Protein AF-R8BLK0-F1 (afdb_monomer)

Sequence (190 aa):
MLTKSFLLLTFLAAAVRAVIVPKDLSDGVWDLWEDEDGSTVAQRDTSFSAKFAFEKARNAAAARRATAASPTGSEADLFKRQYPNCETGCTGGDTYDHDDYITAVTLMQGYCDGGAKVGTRNSKVFSAGSAMVYICNSSGIGGQGCSRTEWDHFNELMDINCGLWKGSYTWINDWAKTYGRDVAGARICN

Solvent-accessible surface area (backbone atoms only — not comparable to full-atom values): 10546 Å² total; per-residue (Å²): 138,85,84,80,82,80,81,80,80,79,78,78,76,79,77,73,66,58,45,59,44,57,68,82,65,69,66,45,44,30,43,35,35,64,50,96,87,65,47,64,45,78,44,74,44,76,85,64,46,62,68,58,26,52,52,50,45,52,51,51,53,51,50,48,63,77,64,63,68,77,84,60,78,62,60,71,62,50,55,82,74,69,71,66,68,64,46,76,50,60,68,82,52,65,72,42,50,66,68,27,35,54,50,9,49,49,51,46,36,18,44,18,74,65,71,41,56,35,46,50,52,20,27,40,37,17,32,20,86,50,11,28,30,36,39,27,24,65,28,91,66,61,60,47,70,54,44,50,69,59,49,55,53,45,50,50,54,32,33,74,76,54,37,78,66,41,17,25,30,34,37,27,62,86,65,34,33,31,42,36,33,36,39,65,48,42,76,39,67,108

Nearest PDB structures (foldseek):
  8acx-assembly1_D  TM=4.814E-01  e=1.512E-01  Zymoseptoria tritici
  4ovf-assembly1_A  TM=2.588E-01  e=1.237E+00  Escherichia coli str. K-12 substr. MC4100
  4n96-assembly1_B  TM=2.285E-01  e=1.400E+00  Escherichia coli K-12
  4n97-assembly1_A  TM=2.115E-01  e=1.489E+00  Escherichia coli K-12

Organism: Phaeoacremonium minimum (strain UCR-PA7) (NCBI:txid1286976)

Foldseek 3Di:
DDDDDDDDPDPPPPPQQWAWFAQPDDAAKWKWAADPVRHIDIDGDPVQDLVVLLVLVVVVVVVCVVVDDDPDCVVVVVVVVPQPDKDKDFQQADFDDPVFAVSQLSSVQSCLSVQHFAAERMKMWGGGDFKIKIKGQPHNDGTHGDHNVNQVVQVVVNCVPHNPRGWMKMARPVRLMMITMHTGRDTDSD

pLDDT: mean 83.15, std 15.31, range [45.12, 97.81]

Radius of gyration: 19.17 Å; Cα contacts (8 Å, |Δi|>4): 345; chains: 1; bounding box: 46×31×80 Å

Structure (mmCIF, N/CA/C/O backbone):
data_AF-R8BLK0-F1
#
_entry.id   AF-R8BLK0-F1
#
loop_
_atom_site.group_PDB
_atom_site.id
_atom_site.type_symbol
_atom_site.label_atom_id
_atom_site.label_alt_id
_atom_site.label_comp_id
_atom_site.label_asym_id
_atom_site.label_entity_id
_atom_site.label_seq_id
_atom_site.pdbx_PDB_ins_code
_atom_site.Cartn_x
_atom_site.Cartn_y
_atom_site.Cartn_z
_atom_site.occupancy
_atom_site.B_iso_or_equiv
_atom_site.auth_seq_id
_atom_site.auth_comp_id
_atom_site.auth_asym_id
_atom_site.auth_atom_id
_atom_site.pdbx_PDB_model_num
ATOM 1 N N . MET A 1 1 ? 31.226 -2.424 54.658 1.00 48.44 1 MET A N 1
ATOM 2 C CA . MET A 1 1 ? 29.863 -2.699 54.155 1.00 48.44 1 MET A CA 1
ATOM 3 C C . MET A 1 1 ? 29.767 -2.120 52.750 1.00 48.44 1 MET A C 1
ATOM 5 O O . MET A 1 1 ? 29.734 -0.907 52.622 1.00 48.44 1 MET A O 1
ATOM 9 N N . LEU A 1 2 ? 29.856 -2.959 51.711 1.00 49.66 2 LEU A N 1
ATOM 10 C CA . LEU A 1 2 ? 29.735 -2.537 50.309 1.00 49.66 2 LEU A CA 1
ATOM 11 C C . LEU A 1 2 ? 28.280 -2.723 49.863 1.00 49.66 2 LEU A C 1
ATOM 13 O O . LEU A 1 2 ? 27.814 -3.854 49.726 1.00 49.66 2 LEU A O 1
ATOM 17 N N . THR A 1 3 ? 27.570 -1.625 49.640 1.00 54.53 3 THR A N 1
ATOM 18 C CA . THR A 1 3 ? 26.243 -1.610 49.021 1.00 54.53 3 THR A CA 1
ATOM 19 C C . THR A 1 3 ? 26.389 -1.844 47.517 1.00 54.53 3 THR A C 1
ATOM 21 O O . THR A 1 3 ? 26.871 -0.991 46.777 1.00 54.53 3 THR A O 1
ATOM 24 N N . LYS A 1 4 ? 26.005 -3.038 47.055 1.00 59.03 4 LYS A N 1
ATOM 25 C CA . LYS A 1 4 ? 25.884 -3.359 45.628 1.00 59.03 4 LYS A CA 1
ATOM 26 C C . LYS A 1 4 ? 24.606 -2.714 45.084 1.00 59.03 4 LYS A C 1
ATOM 28 O O . LYS A 1 4 ? 23.519 -3.238 45.306 1.00 59.03 4 LYS A O 1
ATOM 33 N N . SER A 1 5 ? 24.738 -1.594 44.379 1.00 65.69 5 SER A N 1
ATOM 34 C CA . SER A 1 5 ? 23.647 -1.022 43.583 1.00 65.69 5 SER A CA 1
ATOM 35 C C . SER A 1 5 ? 23.385 -1.904 42.362 1.00 65.69 5 SER A C 1
ATOM 37 O O . SER A 1 5 ? 24.199 -1.962 41.442 1.00 65.69 5 SER A O 1
ATOM 39 N N . PHE A 1 6 ? 22.253 -2.606 42.366 1.00 62.03 6 PHE A N 1
ATOM 40 C CA . PHE A 1 6 ? 21.706 -3.289 41.196 1.00 62.03 6 PHE A CA 1
ATOM 41 C C . PHE A 1 6 ? 21.001 -2.250 40.317 1.00 62.03 6 PHE A C 1
ATOM 43 O O . PHE A 1 6 ? 19.941 -1.741 40.672 1.00 62.03 6 PHE A O 1
ATOM 50 N N . LEU A 1 7 ? 21.610 -1.910 39.183 1.00 69.88 7 LEU A N 1
ATOM 51 C CA . LEU A 1 7 ? 20.995 -1.081 38.150 1.00 69.88 7 LEU A CA 1
ATOM 52 C C . LEU A 1 7 ? 20.054 -1.985 37.337 1.00 69.88 7 LEU A C 1
ATOM 54 O O . LEU A 1 7 ? 20.506 -2.775 36.510 1.00 69.88 7 LEU A O 1
ATOM 58 N N . LEU A 1 8 ? 18.752 -1.930 37.628 1.00 61.94 8 LEU A N 1
ATOM 59 C CA . LEU A 1 8 ? 17.725 -2.598 36.828 1.00 61.94 8 LEU A CA 1
ATOM 60 C C . LEU A 1 8 ? 17.559 -1.814 35.515 1.00 61.94 8 LEU A C 1
ATOM 62 O O . LEU A 1 8 ? 16.971 -0.735 35.508 1.00 61.94 8 LEU A O 1
ATOM 66 N N . LEU A 1 9 ? 18.083 -2.342 34.407 1.00 66.00 9 LEU A N 1
ATOM 67 C CA . LEU A 1 9 ? 17.713 -1.880 33.069 1.00 66.00 9 LEU A CA 1
ATOM 68 C C . LEU A 1 9 ? 16.332 -2.461 32.732 1.00 66.00 9 LEU A C 1
ATOM 70 O O . LEU A 1 9 ? 16.211 -3.621 32.342 1.00 66.00 9 LEU A O 1
ATOM 74 N N . THR A 1 10 ? 15.278 -1.668 32.893 1.00 67.81 10 THR A N 1
ATOM 75 C CA . THR A 1 10 ? 13.970 -1.961 32.303 1.00 67.81 10 THR A CA 1
ATOM 76 C C . THR A 1 10 ? 14.041 -1.689 30.803 1.00 67.81 10 THR A C 1
ATOM 78 O O . THR A 1 10 ? 13.945 -0.550 30.355 1.00 67.81 10 THR A O 1
ATOM 81 N N . PHE A 1 11 ? 14.220 -2.744 30.009 1.00 57.53 11 PHE A N 1
ATOM 82 C CA . PHE A 1 11 ? 13.973 -2.682 28.571 1.00 57.53 11 PHE A CA 1
ATOM 83 C C . PHE A 1 11 ? 12.472 -2.456 28.354 1.00 57.53 11 PHE A C 1
ATOM 85 O O . PHE A 1 11 ? 11.675 -3.386 28.480 1.00 57.53 11 PHE A O 1
ATOM 92 N N . LEU A 1 12 ? 12.071 -1.218 28.047 1.00 57.19 12 LEU A N 1
ATOM 93 C CA . LEU A 1 12 ? 10.766 -0.972 27.442 1.00 57.19 12 LEU A CA 1
ATOM 94 C C . LEU A 1 12 ? 10.804 -1.570 26.034 1.00 57.19 12 LEU A C 1
ATOM 96 O O . LEU A 1 12 ? 11.329 -0.960 25.106 1.00 57.19 12 LEU A O 1
ATOM 100 N N . ALA A 1 13 ? 10.261 -2.776 25.881 1.00 57.16 13 ALA A N 1
ATOM 101 C CA . ALA A 1 13 ? 9.873 -3.265 24.570 1.00 57.16 13 ALA A CA 1
ATOM 102 C C . ALA A 1 13 ? 8.785 -2.318 24.052 1.00 57.16 13 ALA A C 1
ATOM 104 O O . ALA A 1 13 ? 7.667 -2.304 24.571 1.00 57.16 13 ALA A O 1
ATOM 105 N N . ALA A 1 14 ? 9.128 -1.472 23.081 1.00 59.09 14 ALA A N 1
ATOM 106 C CA . ALA A 1 14 ? 8.132 -0.720 22.340 1.00 59.09 14 ALA A CA 1
ATOM 107 C C . ALA A 1 14 ? 7.268 -1.752 21.606 1.00 59.09 14 ALA A C 1
ATOM 109 O O . ALA A 1 14 ? 7.714 -2.363 20.639 1.00 59.09 14 ALA A O 1
ATOM 110 N N . ALA A 1 15 ? 6.071 -2.018 22.126 1.00 58.38 15 ALA A N 1
ATOM 111 C CA . ALA A 1 15 ? 5.114 -2.874 21.448 1.00 58.38 15 ALA A CA 1
ATOM 112 C C . ALA A 1 15 ? 4.709 -2.163 20.154 1.00 58.38 15 ALA A C 1
ATOM 114 O O . ALA A 1 15 ? 4.029 -1.137 20.206 1.00 58.38 15 ALA A O 1
ATOM 115 N N . VAL A 1 16 ? 5.166 -2.678 19.013 1.00 65.38 16 VAL A N 1
ATOM 116 C CA . VAL A 1 16 ? 4.640 -2.253 17.717 1.00 65.38 16 VAL A CA 1
ATOM 117 C C . VAL A 1 16 ? 3.192 -2.731 17.673 1.00 65.38 16 VAL A C 1
ATOM 119 O O . VAL A 1 16 ? 2.916 -3.916 17.878 1.00 65.38 16 VAL A O 1
ATOM 122 N N . ARG A 1 17 ? 2.256 -1.789 17.555 1.00 74.69 17 ARG A N 1
ATOM 123 C CA . ARG A 1 17 ? 0.826 -2.088 17.505 1.00 74.69 17 ARG A CA 1
ATOM 124 C C . ARG A 1 17 ? 0.381 -2.150 16.049 1.00 74.69 17 ARG A C 1
ATOM 126 O O . ARG A 1 17 ? 0.728 -1.286 15.252 1.00 74.69 17 ARG A O 1
ATOM 133 N N . ALA A 1 18 ? -0.356 -3.209 15.735 1.00 85.06 18 ALA A N 1
ATOM 134 C CA . ALA A 1 18 ? -0.921 -3.455 14.419 1.00 85.06 18 ALA A CA 1
ATOM 135 C C . ALA A 1 18 ? -2.144 -2.567 14.186 1.00 85.06 18 ALA A C 1
ATOM 137 O O . ALA A 1 18 ? -3.074 -2.595 14.995 1.00 85.06 18 ALA A O 1
ATOM 138 N N . VAL A 1 19 ? -2.224 -1.918 13.028 1.00 89.50 19 VAL A N 1
ATOM 139 C CA . VAL A 1 19 ? -3.458 -1.267 12.575 1.00 89.50 19 VAL A CA 1
ATOM 140 C C . VAL A 1 19 ? -4.387 -2.337 11.997 1.00 89.50 19 VAL A C 1
ATOM 142 O O . VAL A 1 19 ? -3.976 -3.142 11.158 1.00 89.50 19 VAL A O 1
ATOM 145 N N . ILE A 1 20 ? -5.645 -2.381 12.443 1.00 90.56 20 ILE A N 1
ATOM 146 C CA . ILE A 1 20 ? -6.634 -3.345 11.937 1.00 90.56 20 ILE A CA 1
ATOM 147 C C . ILE A 1 20 ? -7.496 -2.650 10.893 1.00 90.56 20 ILE A C 1
ATOM 149 O O . ILE A 1 20 ? -8.241 -1.728 11.219 1.00 90.56 20 ILE A O 1
ATOM 153 N N . VAL A 1 21 ? -7.438 -3.108 9.644 1.00 91.00 21 VAL A N 1
ATOM 154 C CA . VAL A 1 21 ? -8.298 -2.551 8.595 1.00 91.00 21 VAL A CA 1
ATOM 155 C C . VAL A 1 21 ? -9.739 -3.031 8.813 1.00 91.00 21 VAL A C 1
ATOM 157 O O . VAL A 1 21 ? -9.946 -4.239 8.925 1.00 91.00 21 VAL A O 1
ATOM 160 N N . PRO A 1 22 ? -10.752 -2.145 8.864 1.00 91.25 22 PRO A N 1
ATOM 161 C CA . PRO A 1 22 ? -12.153 -2.560 8.937 1.00 91.25 22 PRO A CA 1
ATOM 162 C C . PRO A 1 22 ? -12.536 -3.508 7.790 1.00 91.25 22 PRO A C 1
ATOM 164 O O . PRO A 1 22 ? -12.121 -3.316 6.648 1.00 91.25 22 PRO A O 1
ATOM 167 N N . LYS A 1 23 ? -13.335 -4.542 8.077 1.00 90.31 23 LYS A N 1
ATOM 168 C CA . LYS A 1 23 ? -13.768 -5.530 7.063 1.00 90.31 23 LYS A CA 1
ATOM 169 C C . LYS A 1 23 ? -14.763 -4.964 6.053 1.00 90.31 23 LYS A C 1
ATOM 171 O O . LYS A 1 23 ? -14.893 -5.490 4.958 1.00 90.31 23 LYS A O 1
ATOM 176 N N . ASP A 1 24 ? -15.483 -3.929 6.451 1.00 89.94 24 ASP A N 1
ATOM 177 C CA . ASP A 1 24 ? -16.515 -3.226 5.696 1.00 89.94 24 ASP A CA 1
ATOM 178 C C . ASP A 1 24 ? -15.990 -1.930 5.061 1.00 89.94 24 ASP A C 1
ATOM 180 O O . ASP A 1 24 ? -16.767 -1.053 4.671 1.00 89.94 24 ASP A O 1
ATOM 184 N N . LEU A 1 25 ? -14.663 -1.799 4.948 1.00 91.25 25 LEU A N 1
ATOM 185 C CA . LEU A 1 25 ? -14.045 -0.680 4.259 1.00 91.25 25 LEU A CA 1
ATOM 186 C C . LEU A 1 25 ? -14.505 -0.685 2.797 1.00 91.25 25 LEU A C 1
ATOM 188 O O . LEU A 1 25 ? -14.235 -1.613 2.044 1.00 91.25 25 LEU A O 1
ATOM 192 N N . SER A 1 26 ? -15.230 0.354 2.398 1.00 94.38 26 SER A N 1
ATOM 193 C CA . SER A 1 26 ? -15.674 0.503 1.011 1.00 94.38 26 SER A CA 1
ATOM 194 C C . SER A 1 26 ? -14.521 0.931 0.106 1.00 94.38 26 SER A C 1
ATOM 196 O O . SER A 1 26 ? -13.606 1.629 0.548 1.00 94.38 26 SER A O 1
ATOM 198 N N . ASP A 1 27 ? -14.619 0.611 -1.183 1.00 93.88 27 ASP A N 1
ATOM 199 C CA . ASP A 1 27 ? -13.616 0.950 -2.195 1.00 93.88 27 ASP A CA 1
ATOM 200 C C . ASP A 1 27 ? -13.169 2.411 -2.135 1.00 93.88 27 ASP A C 1
ATOM 202 O O . ASP A 1 27 ? -13.976 3.335 -1.960 1.00 93.88 27 ASP A O 1
ATOM 206 N N . GLY A 1 28 ? -11.873 2.635 -2.320 1.00 93.38 28 GLY A N 1
ATOM 207 C CA . GLY A 1 28 ? -11.270 3.957 -2.358 1.00 93.38 28 GLY A CA 1
ATOM 208 C C . GLY A 1 28 ? -9.971 4.045 -1.575 1.00 93.38 28 GLY A C 1
ATOM 209 O O . GLY A 1 28 ? -9.261 3.060 -1.387 1.00 93.38 28 GLY A O 1
ATOM 210 N N . VAL A 1 29 ? -9.651 5.266 -1.156 1.00 95.00 29 VAL A N 1
ATOM 211 C CA . VAL A 1 29 ? -8.394 5.597 -0.487 1.00 95.00 29 VAL A CA 1
ATOM 212 C C . VAL A 1 29 ? -8.682 6.071 0.925 1.00 95.00 29 VAL A C 1
ATOM 214 O O . VAL A 1 29 ? -9.578 6.890 1.139 1.00 95.00 29 VAL A O 1
ATOM 217 N N . TRP A 1 30 ? -7.928 5.544 1.879 1.00 96.31 30 TRP A N 1
ATOM 218 C CA . TRP A 1 30 ? -8.175 5.727 3.300 1.00 96.31 30 TRP A CA 1
ATOM 219 C C . TRP A 1 30 ? -6.879 6.019 4.046 1.00 96.31 30 TRP A C 1
ATOM 221 O O . TRP A 1 30 ? -5.863 5.367 3.814 1.00 96.31 30 TRP A O 1
ATOM 231 N N . ASP A 1 31 ? -6.928 6.994 4.943 1.00 95.88 31 ASP A N 1
ATOM 232 C CA . ASP A 1 31 ? -5.942 7.195 5.999 1.00 95.88 31 ASP A CA 1
ATOM 233 C C . ASP A 1 31 ? -6.366 6.383 7.218 1.00 95.88 31 ASP A C 1
ATOM 235 O O . ASP A 1 31 ? -7.509 6.487 7.671 1.00 95.88 31 ASP A O 1
ATOM 239 N N . LEU A 1 32 ? -5.452 5.572 7.739 1.00 95.50 32 LEU A N 1
ATOM 240 C CA . LEU A 1 32 ? -5.643 4.804 8.958 1.00 95.50 32 LEU A CA 1
ATOM 241 C C . LEU A 1 32 ? -4.545 5.155 9.958 1.00 95.50 32 LEU A C 1
ATOM 243 O O . LEU A 1 32 ? -3.357 5.164 9.626 1.00 95.50 32 LEU A O 1
ATOM 247 N N . TRP A 1 33 ? -4.940 5.419 11.196 1.00 93.62 33 TRP A N 1
ATOM 248 C CA . TRP A 1 33 ? -4.028 5.670 12.310 1.00 93.62 33 TRP A CA 1
ATOM 249 C C . TRP A 1 33 ? -4.634 5.162 13.614 1.00 93.62 33 TRP A C 1
ATOM 251 O O . TRP A 1 33 ? -5.816 4.831 13.673 1.00 93.62 33 TRP A O 1
ATOM 261 N N . GLU A 1 34 ? -3.819 5.091 14.659 1.00 90.75 34 GLU A N 1
ATOM 262 C CA . GLU A 1 34 ? -4.294 4.798 16.009 1.00 90.75 34 GLU A CA 1
ATOM 263 C C . GLU A 1 34 ? -4.601 6.100 16.753 1.00 90.75 34 GLU A C 1
ATOM 265 O O . GLU A 1 34 ? -3.809 7.046 16.708 1.00 90.75 34 GLU A O 1
ATOM 270 N N . ASP A 1 35 ? -5.745 6.156 17.432 1.00 90.50 35 ASP A N 1
ATOM 271 C CA . ASP A 1 35 ? -6.037 7.220 18.393 1.00 90.50 35 ASP A CA 1
ATOM 272 C C . ASP A 1 35 ? -5.313 7.004 19.737 1.00 90.50 35 ASP A C 1
ATOM 274 O O . ASP A 1 35 ? -4.526 6.071 19.914 1.00 90.50 35 ASP A O 1
ATOM 278 N N . GLU A 1 36 ? -5.556 7.899 20.697 1.00 89.38 36 GLU A N 1
ATOM 279 C CA . GLU A 1 36 ? -4.933 7.854 22.028 1.00 89.38 36 GLU A CA 1
ATOM 280 C C . GLU A 1 36 ? -5.285 6.579 22.814 1.00 89.38 36 GLU A C 1
ATOM 282 O O . GLU A 1 36 ? -4.480 6.113 23.625 1.00 89.38 36 GLU A O 1
ATOM 287 N N . ASP A 1 37 ? -6.440 5.974 22.525 1.00 90.00 37 ASP A N 1
ATOM 288 C CA . ASP A 1 37 ? -6.904 4.733 23.146 1.00 90.00 37 ASP A CA 1
ATOM 289 C C . ASP A 1 37 ? -6.327 3.487 22.445 1.00 90.00 37 ASP A C 1
ATOM 291 O O . ASP A 1 37 ? -6.466 2.358 22.929 1.00 90.00 37 ASP A O 1
ATOM 295 N N . GLY A 1 38 ? -5.621 3.674 21.325 1.00 85.25 38 GLY A N 1
ATOM 296 C CA . GLY A 1 38 ? -5.087 2.602 20.491 1.00 85.25 38 GLY A CA 1
ATOM 297 C C . GLY A 1 38 ? -6.130 1.959 19.581 1.00 85.25 38 GLY A C 1
ATOM 298 O O . GLY A 1 38 ? -5.902 0.852 19.092 1.00 85.25 38 GLY A O 1
ATOM 299 N N . SER A 1 39 ? -7.274 2.610 19.374 1.00 89.38 39 SER A N 1
ATOM 300 C CA . SER A 1 39 ? -8.274 2.170 18.406 1.00 89.38 39 SER A CA 1
ATOM 301 C C . SER A 1 39 ? -7.886 2.647 17.011 1.00 89.38 39 SER A C 1
ATOM 303 O O . SER A 1 39 ? -7.382 3.755 16.827 1.00 89.38 39 SER A O 1
ATOM 305 N N . THR A 1 40 ? -8.123 1.811 15.998 1.00 92.12 40 THR A N 1
ATOM 306 C CA . THR A 1 40 ? -7.916 2.220 14.607 1.00 92.12 40 THR A CA 1
ATOM 307 C C . THR A 1 40 ? -9.003 3.205 14.187 1.00 92.12 40 THR A C 1
ATOM 309 O O . THR A 1 40 ? -10.186 2.867 14.153 1.00 92.12 40 THR A O 1
ATOM 312 N N . VAL A 1 41 ? -8.585 4.406 13.802 1.00 93.94 41 VAL A N 1
ATOM 313 C CA . VAL A 1 41 ? -9.415 5.399 13.128 1.00 93.94 41 VAL A CA 1
ATOM 314 C C . VAL A 1 41 ? -9.180 5.276 11.630 1.00 93.94 41 VAL A C 1
ATOM 316 O O . VAL A 1 41 ? -8.037 5.250 11.179 1.00 93.94 41 VAL A O 1
ATOM 319 N N . ALA A 1 42 ? -10.263 5.210 10.858 1.00 95.50 42 ALA A N 1
ATOM 320 C CA . ALA A 1 42 ? -10.224 5.212 9.401 1.00 95.50 42 ALA A CA 1
ATOM 321 C C . ALA A 1 42 ? -10.934 6.461 8.869 1.00 95.50 42 ALA A C 1
ATOM 323 O O . ALA A 1 42 ? -12.115 6.684 9.143 1.00 95.50 42 ALA A O 1
ATOM 324 N N . GLN A 1 43 ? -10.230 7.260 8.073 1.00 96.00 43 GLN A N 1
ATOM 325 C CA . GLN A 1 43 ? -10.791 8.416 7.385 1.00 96.00 43 GLN A CA 1
ATOM 326 C C . GLN A 1 43 ? -10.613 8.257 5.884 1.00 96.00 43 GLN A C 1
ATOM 328 O O . GLN A 1 43 ? -9.516 8.026 5.385 1.00 96.00 43 GLN A O 1
ATOM 333 N N . ARG A 1 44 ? -11.710 8.403 5.144 1.00 94.69 44 ARG A N 1
ATOM 334 C CA . ARG A 1 44 ? -11.670 8.383 3.684 1.00 94.69 44 ARG A CA 1
ATOM 335 C C . ARG A 1 44 ? -10.951 9.630 3.175 1.00 94.69 44 ARG A C 1
ATOM 337 O O . ARG A 1 44 ? -11.352 10.750 3.496 1.00 94.69 44 ARG A O 1
ATOM 344 N N . ASP A 1 45 ? -9.945 9.435 2.333 1.00 91.62 45 ASP A N 1
ATOM 345 C CA . ASP A 1 45 ? -9.257 10.515 1.635 1.00 91.62 45 ASP A CA 1
ATOM 346 C C . ASP A 1 45 ? -10.131 10.986 0.467 1.00 91.62 45 ASP A C 1
ATOM 348 O O . ASP A 1 45 ? -10.169 10.388 -0.609 1.00 91.62 45 ASP A O 1
ATOM 352 N N . THR A 1 46 ? -10.889 12.056 0.696 1.00 86.75 46 THR A N 1
ATOM 353 C CA . THR A 1 46 ? -11.755 12.667 -0.324 1.00 86.75 46 THR A CA 1
ATOM 354 C C . THR A 1 46 ? -11.006 13.642 -1.229 1.00 86.75 46 THR A C 1
ATOM 356 O O . THR A 1 46 ? -11.534 14.040 -2.268 1.00 86.75 46 THR A O 1
ATOM 359 N N . SER A 1 47 ? -9.777 14.021 -0.858 1.00 79.25 47 SER A N 1
ATOM 360 C CA . SER A 1 47 ? -8.918 14.883 -1.674 1.00 79.25 47 SER A CA 1
ATOM 361 C C . SER A 1 47 ? -8.335 14.117 -2.860 1.00 79.25 47 SER A C 1
ATOM 363 O O . SER A 1 47 ? -8.135 14.670 -3.945 1.00 79.25 47 SER A O 1
ATOM 365 N N . PHE A 1 48 ? -8.141 12.810 -2.679 1.00 76.06 48 PHE A N 1
ATOM 366 C CA . PHE A 1 48 ? -7.770 11.901 -3.740 1.00 76.06 48 PHE A CA 1
ATOM 367 C C . PHE A 1 48 ? -8.992 11.521 -4.583 1.00 76.06 48 PHE A C 1
ATOM 369 O O . PHE A 1 48 ? -9.679 10.525 -4.355 1.00 76.06 48 PHE A O 1
ATOM 376 N N . SER A 1 49 ? -9.261 12.310 -5.622 1.00 70.31 49 SER A N 1
ATOM 377 C CA . SER A 1 49 ? -10.181 11.868 -6.666 1.00 70.31 49 SER A CA 1
ATOM 378 C C . SER A 1 49 ? -9.507 10.758 -7.470 1.00 70.31 49 SER A C 1
ATOM 380 O O . SER A 1 49 ? -8.603 11.027 -8.262 1.00 70.31 49 SER A O 1
ATOM 382 N N . ALA A 1 50 ? -9.976 9.517 -7.305 1.00 62.88 50 ALA A N 1
ATOM 383 C CA . ALA A 1 50 ? -9.522 8.378 -8.103 1.00 62.88 50 ALA A CA 1
ATOM 384 C C . ALA A 1 50 ? -9.515 8.722 -9.600 1.00 62.88 50 ALA A C 1
ATOM 386 O O . ALA A 1 50 ? -8.531 8.472 -10.284 1.00 62.88 50 ALA A O 1
ATOM 387 N N . LYS A 1 51 ? -10.553 9.412 -10.092 1.00 66.12 51 LYS A N 1
ATOM 388 C CA . LYS A 1 51 ? -10.630 9.882 -11.482 1.00 66.12 51 LYS A CA 1
ATOM 389 C C . LYS A 1 51 ? -9.446 10.775 -11.866 1.00 66.12 51 LYS A C 1
ATOM 391 O O . LYS A 1 51 ? -8.820 10.538 -12.894 1.00 66.12 51 LYS A O 1
ATOM 396 N N . PHE A 1 52 ? -9.115 11.762 -11.035 1.00 67.62 52 PHE A N 1
ATOM 397 C CA . PHE A 1 52 ? -7.967 12.637 -11.274 1.00 67.62 52 PHE A CA 1
ATOM 398 C C . PHE A 1 52 ? -6.646 11.862 -11.245 1.00 67.62 52 PHE A C 1
ATOM 400 O O . PHE A 1 52 ? -5.773 12.095 -12.077 1.00 67.62 52 PHE A O 1
ATOM 407 N N . ALA A 1 53 ? -6.504 10.907 -10.328 1.00 64.88 53 ALA A N 1
ATOM 408 C CA . ALA A 1 53 ? -5.313 10.076 -10.232 1.00 64.88 53 ALA A CA 1
ATOM 409 C C . ALA A 1 53 ? -5.150 9.139 -11.434 1.00 64.88 53 ALA A C 1
ATOM 411 O O . ALA A 1 53 ? -4.058 9.052 -11.991 1.00 64.88 53 ALA A O 1
ATOM 412 N N . PHE A 1 54 ? -6.237 8.511 -11.890 1.00 64.69 54 PHE A N 1
ATOM 413 C CA . PHE A 1 54 ? -6.272 7.713 -13.114 1.00 64.69 54 PHE A CA 1
ATOM 414 C C . PHE A 1 54 ? -5.922 8.562 -14.340 1.00 64.69 54 PHE A C 1
ATOM 416 O O . PHE A 1 54 ? -5.085 8.163 -15.150 1.00 64.69 54 PHE A O 1
ATOM 423 N N . GLU A 1 55 ? -6.514 9.750 -14.479 1.00 71.62 55 GLU A N 1
ATOM 424 C CA . GLU A 1 55 ? -6.211 10.665 -15.583 1.00 71.62 55 GLU A CA 1
ATOM 425 C C . GLU A 1 55 ? -4.749 11.130 -15.546 1.00 71.62 55 GLU A C 1
ATOM 427 O O . GLU A 1 55 ? -4.067 11.091 -16.573 1.00 71.62 55 GLU A O 1
ATOM 432 N N . LYS A 1 56 ? -4.230 11.493 -14.368 1.00 67.88 56 LYS A N 1
ATOM 433 C CA . LYS A 1 56 ? -2.831 11.895 -14.175 1.00 67.88 56 LYS A CA 1
ATOM 434 C C . LYS A 1 56 ? -1.868 10.745 -14.475 1.00 67.88 56 LYS A C 1
ATOM 436 O O . LYS A 1 56 ? -0.913 10.948 -15.223 1.00 67.88 56 LYS A O 1
ATOM 441 N N . ALA A 1 57 ? -2.134 9.541 -13.969 1.00 63.25 57 ALA A N 1
ATOM 442 C CA . ALA A 1 57 ? -1.328 8.348 -14.225 1.00 63.25 57 ALA A CA 1
ATOM 443 C C . ALA A 1 57 ? -1.335 7.970 -15.713 1.00 63.25 57 ALA A C 1
ATOM 445 O O . ALA A 1 57 ? -0.282 7.671 -16.281 1.00 63.25 57 ALA A O 1
ATOM 446 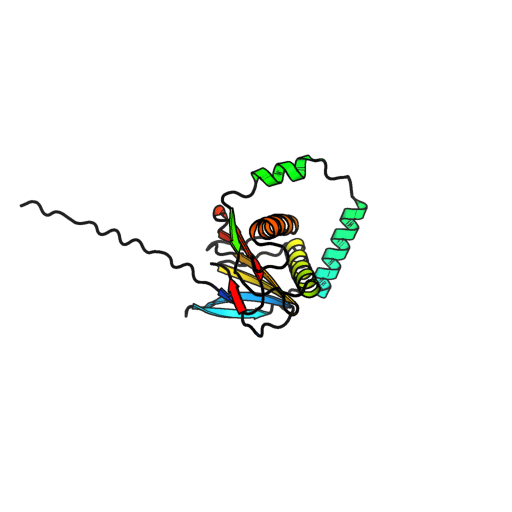N N . ARG A 1 58 ? -2.495 8.048 -16.378 1.00 68.12 58 ARG A N 1
ATOM 447 C CA . ARG A 1 58 ? -2.621 7.822 -17.824 1.00 68.12 58 ARG A CA 1
ATOM 448 C C . ARG A 1 58 ? -1.806 8.837 -18.622 1.00 68.12 58 ARG A C 1
ATOM 450 O O . ARG A 1 58 ? -1.079 8.449 -19.534 1.00 68.12 58 ARG A O 1
ATOM 457 N N . ASN A 1 59 ? -1.890 10.117 -18.266 1.00 71.25 59 ASN A N 1
ATOM 458 C CA . ASN A 1 59 ? -1.137 11.177 -18.934 1.00 71.25 59 ASN A CA 1
ATOM 459 C C . ASN A 1 59 ? 0.377 11.025 -18.703 1.00 71.25 59 ASN A C 1
ATOM 461 O O . ASN A 1 59 ? 1.153 11.178 -19.644 1.00 71.25 59 ASN A O 1
ATOM 465 N N . ALA A 1 60 ? 0.804 10.650 -17.493 1.00 65.06 60 ALA A N 1
ATOM 466 C CA . ALA A 1 60 ? 2.205 10.365 -17.181 1.00 65.06 60 ALA A CA 1
ATOM 467 C C . ALA A 1 60 ? 2.738 9.152 -17.963 1.00 65.06 60 ALA A C 1
ATOM 469 O O . ALA A 1 60 ? 3.838 9.202 -18.513 1.00 65.06 60 ALA A O 1
ATOM 470 N N . ALA A 1 61 ? 1.949 8.079 -18.077 1.00 64.94 61 ALA A N 1
ATOM 471 C CA . ALA A 1 61 ? 2.298 6.914 -18.886 1.00 64.94 61 ALA A CA 1
ATOM 472 C C . ALA A 1 61 ? 2.398 7.259 -20.383 1.00 64.94 61 ALA A C 1
ATOM 474 O O . ALA A 1 61 ? 3.328 6.814 -21.058 1.00 64.94 61 ALA A O 1
ATOM 475 N N . ALA A 1 62 ? 1.480 8.082 -20.899 1.00 71.31 62 ALA A N 1
ATOM 476 C CA . ALA A 1 62 ? 1.526 8.572 -22.275 1.00 71.31 62 ALA A CA 1
ATOM 477 C C . ALA A 1 62 ? 2.770 9.440 -22.536 1.00 71.31 62 ALA A C 1
ATOM 479 O O . ALA A 1 62 ? 3.450 9.238 -23.540 1.00 71.31 62 ALA A O 1
ATOM 480 N N . ALA A 1 63 ? 3.117 10.340 -21.609 1.00 69.31 63 ALA A N 1
ATOM 481 C CA . ALA A 1 63 ? 4.322 11.162 -21.699 1.00 69.31 63 ALA A CA 1
ATOM 482 C C . ALA A 1 63 ? 5.602 10.310 -21.693 1.00 69.31 63 ALA A C 1
ATOM 484 O O . ALA A 1 63 ? 6.469 10.512 -22.537 1.00 69.3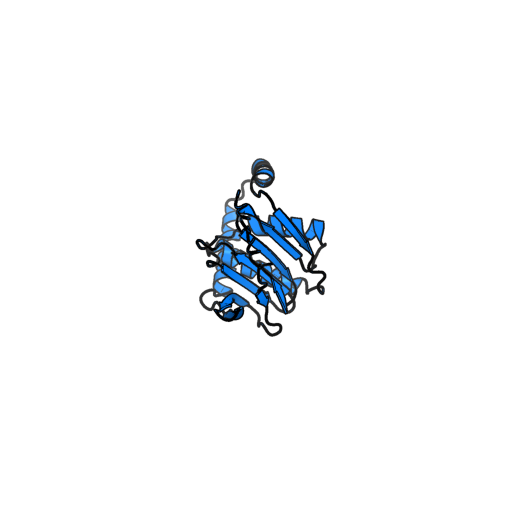1 63 ALA A O 1
ATOM 485 N N . ARG A 1 64 ? 5.693 9.298 -20.817 1.00 63.12 64 ARG A N 1
ATOM 486 C CA . ARG A 1 64 ? 6.836 8.367 -20.785 1.00 63.12 64 ARG A CA 1
ATOM 487 C C . ARG A 1 64 ? 6.981 7.574 -22.080 1.00 63.12 64 ARG A C 1
ATOM 489 O O . ARG A 1 64 ? 8.095 7.403 -22.557 1.00 63.12 64 ARG A O 1
ATOM 496 N N . ARG A 1 65 ? 5.871 7.113 -22.671 1.00 66.44 65 ARG A N 1
ATOM 497 C CA . ARG A 1 65 ? 5.888 6.454 -23.990 1.00 66.44 65 ARG A CA 1
ATOM 498 C C . ARG A 1 65 ? 6.389 7.392 -25.086 1.00 66.44 65 ARG A C 1
ATOM 500 O O . ARG A 1 65 ? 7.116 6.945 -25.963 1.00 66.44 65 ARG A O 1
ATOM 507 N N . ALA A 1 66 ? 6.038 8.676 -25.020 1.00 67.62 66 ALA A N 1
ATOM 508 C CA . ALA A 1 66 ? 6.518 9.679 -25.967 1.00 67.62 66 ALA A CA 1
ATOM 509 C C . ALA A 1 66 ? 8.023 9.983 -25.815 1.00 67.62 66 ALA A C 1
ATOM 511 O O . ALA A 1 66 ? 8.650 10.426 -26.773 1.00 67.62 66 ALA A O 1
ATOM 512 N N . THR A 1 67 ? 8.611 9.718 -24.643 1.00 65.75 67 THR A N 1
ATOM 513 C CA . THR A 1 67 ? 10.035 9.952 -24.345 1.00 65.75 67 THR A CA 1
ATOM 514 C C . THR A 1 67 ? 10.848 8.667 -24.168 1.00 65.75 67 THR A C 1
ATOM 516 O O . THR A 1 67 ? 11.953 8.728 -23.632 1.00 65.75 67 THR A O 1
ATOM 519 N N . ALA A 1 68 ? 10.317 7.501 -24.552 1.00 52.53 68 ALA A N 1
ATOM 520 C CA . ALA A 1 68 ? 10.925 6.206 -24.259 1.00 52.53 68 ALA A CA 1
ATOM 521 C C . ALA A 1 68 ? 12.229 5.980 -25.048 1.00 52.53 68 ALA A C 1
ATOM 523 O O . ALA A 1 68 ? 12.240 5.352 -26.104 1.00 52.53 68 ALA A O 1
ATOM 524 N N . ALA A 1 69 ? 13.348 6.453 -24.500 1.00 56.59 69 ALA A N 1
ATOM 525 C CA . ALA A 1 69 ? 14.623 5.767 -24.643 1.00 56.59 69 ALA A CA 1
ATOM 526 C C . ALA A 1 69 ? 14.576 4.502 -23.769 1.00 56.59 69 ALA A C 1
ATOM 528 O O . ALA A 1 69 ? 14.087 4.554 -22.638 1.00 56.59 69 ALA A O 1
ATOM 529 N N . SER A 1 70 ? 15.034 3.361 -24.297 1.00 49.56 70 SER A N 1
ATOM 530 C CA . SER A 1 70 ? 15.133 2.110 -23.535 1.00 49.56 70 SER A CA 1
ATOM 531 C C . SER A 1 70 ? 15.875 2.344 -22.217 1.00 49.56 70 SER A C 1
ATOM 533 O O . SER A 1 70 ? 16.915 3.007 -22.245 1.00 49.56 70 SER A O 1
ATOM 535 N N . PRO A 1 71 ? 15.405 1.783 -21.088 1.00 49.56 71 PRO A N 1
ATOM 536 C CA . PRO A 1 71 ? 16.179 1.814 -19.861 1.00 49.56 71 PRO A CA 1
ATOM 537 C C . PRO A 1 71 ? 17.468 1.039 -20.134 1.00 49.56 71 PRO A C 1
ATOM 539 O O . PRO A 1 71 ? 17.460 -0.169 -20.376 1.00 49.56 71 PRO A O 1
ATOM 542 N N . THR A 1 72 ? 18.585 1.759 -20.199 1.00 46.34 72 THR A N 1
ATOM 543 C CA . THR A 1 72 ? 19.909 1.151 -20.220 1.00 46.34 72 THR A CA 1
ATOM 544 C C . THR A 1 72 ? 20.049 0.361 -18.921 1.00 46.34 72 THR A C 1
ATOM 546 O O . THR A 1 72 ? 19.599 0.812 -17.868 1.00 46.34 72 THR A O 1
ATOM 549 N N . GLY A 1 73 ? 20.641 -0.835 -18.976 1.00 47.47 73 GLY A N 1
ATOM 550 C CA . GLY A 1 73 ? 20.690 -1.798 -17.862 1.00 47.47 73 GLY A CA 1
ATOM 551 C C . GLY A 1 73 ? 21.284 -1.298 -16.532 1.00 47.47 7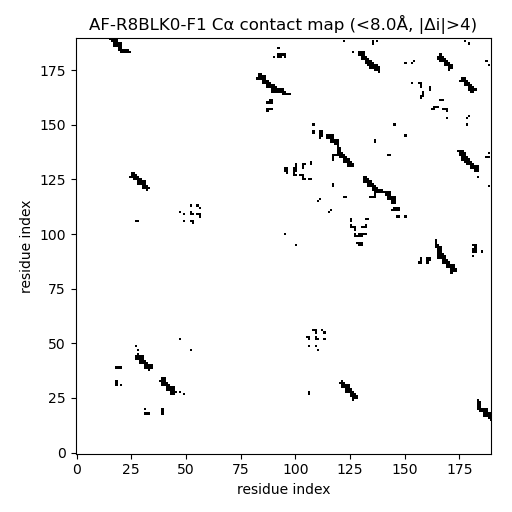3 GLY A C 1
ATOM 552 O O . GLY A 1 73 ? 21.337 -2.065 -15.580 1.00 47.47 73 GLY A O 1
ATOM 553 N N . SER A 1 74 ? 21.688 -0.027 -16.425 1.00 52.09 74 SER A N 1
ATOM 554 C CA . SER A 1 74 ? 22.156 0.604 -15.192 1.00 52.09 74 SER A CA 1
ATOM 555 C C . SER A 1 74 ? 21.053 0.950 -14.188 1.00 52.09 74 SER A C 1
ATOM 557 O O . SER A 1 74 ? 21.359 1.018 -13.004 1.00 52.09 74 SER A O 1
ATOM 559 N N . GLU A 1 75 ? 19.798 1.184 -14.599 1.00 51.69 75 GLU A N 1
ATOM 560 C CA . GLU A 1 75 ? 18.725 1.466 -13.622 1.00 51.69 75 GLU A CA 1
ATOM 561 C C . GLU A 1 75 ? 18.399 0.224 -12.786 1.00 51.69 75 GLU A C 1
ATOM 563 O O . GLU A 1 75 ? 18.408 0.302 -11.561 1.00 51.69 75 GLU A O 1
ATOM 568 N N . ALA A 1 76 ? 18.232 -0.941 -13.420 1.00 46.75 76 ALA A N 1
ATOM 569 C CA . ALA A 1 76 ? 17.991 -2.208 -12.722 1.00 46.75 76 ALA A CA 1
ATOM 570 C C . ALA A 1 76 ? 19.132 -2.585 -11.749 1.00 46.75 76 ALA A C 1
ATOM 572 O O . ALA A 1 76 ? 18.871 -3.074 -10.649 1.00 46.75 76 ALA A O 1
ATOM 573 N N . ASP A 1 77 ? 20.389 -2.299 -12.110 1.00 45.12 77 ASP A N 1
ATOM 574 C CA . ASP A 1 77 ? 21.558 -2.541 -11.250 1.00 45.12 77 ASP A CA 1
ATOM 575 C C . ASP A 1 77 ? 21.726 -1.506 -10.116 1.00 45.12 77 ASP A C 1
ATOM 577 O O . ASP A 1 77 ? 22.348 -1.810 -9.093 1.00 45.12 77 ASP A O 1
ATOM 581 N N . LEU A 1 78 ? 21.144 -0.305 -10.234 1.00 49.19 78 LEU A N 1
ATOM 582 C CA . LEU A 1 78 ? 21.105 0.684 -9.147 1.00 49.19 78 LEU A CA 1
ATOM 583 C C . LEU A 1 78 ? 20.106 0.294 -8.043 1.00 49.19 78 LEU A C 1
ATOM 585 O O . LEU A 1 78 ? 20.382 0.542 -6.867 1.00 49.19 78 LEU A O 1
ATOM 589 N N . PHE A 1 79 ? 19.005 -0.385 -8.385 1.00 51.78 79 PHE A N 1
ATOM 590 C CA . PHE A 1 79 ? 17.978 -0.798 -7.415 1.00 51.78 79 PHE A CA 1
ATOM 591 C C . PHE A 1 79 ? 18.464 -1.860 -6.420 1.00 51.78 79 PHE A C 1
ATOM 593 O O . PHE A 1 79 ? 18.127 -1.789 -5.239 1.00 51.78 79 PHE A O 1
ATOM 600 N N . LYS A 1 80 ? 19.353 -2.778 -6.832 1.00 47.66 80 LYS A N 1
ATOM 601 C CA . LYS A 1 80 ? 19.963 -3.778 -5.926 1.00 47.66 80 LYS A CA 1
ATOM 602 C C . LYS A 1 80 ? 20.827 -3.176 -4.808 1.00 47.66 80 LYS A C 1
ATOM 604 O O . LYS A 1 80 ? 21.196 -3.895 -3.884 1.00 47.66 80 LYS A O 1
ATOM 609 N N . ARG A 1 81 ? 21.170 -1.884 -4.877 1.00 50.81 81 ARG A N 1
ATOM 610 C CA . ARG A 1 81 ? 21.983 -1.184 -3.865 1.00 50.81 81 ARG A CA 1
ATOM 611 C C . ARG A 1 81 ? 21.184 -0.255 -2.937 1.00 50.81 81 ARG A C 1
ATOM 613 O O . ARG A 1 81 ? 21.795 0.285 -2.022 1.00 50.81 81 ARG A O 1
ATOM 620 N N . GLN A 1 82 ? 19.879 -0.035 -3.148 1.00 66.50 82 GLN A N 1
ATOM 621 C CA . GLN A 1 82 ? 19.169 1.114 -2.548 1.00 66.50 82 GLN A CA 1
ATOM 622 C C . GLN A 1 82 ? 18.168 0.822 -1.417 1.00 66.50 82 GLN A C 1
ATOM 624 O O . GLN A 1 82 ? 17.774 1.774 -0.745 1.00 66.50 82 GLN A O 1
ATOM 629 N N . TYR A 1 83 ? 17.799 -0.435 -1.146 1.00 74.69 83 TYR A N 1
ATOM 630 C CA . TYR A 1 83 ? 16.826 -0.768 -0.090 1.00 74.69 83 TYR A CA 1
ATOM 631 C C . TYR A 1 83 ? 17.463 -1.632 1.015 1.00 74.69 83 TYR A C 1
ATOM 633 O O . TYR A 1 83 ? 17.369 -2.861 0.975 1.00 74.69 83 TYR A O 1
ATOM 641 N N . PRO A 1 84 ? 18.182 -1.027 1.978 1.00 74.50 84 PRO A N 1
ATOM 642 C CA . PRO A 1 84 ? 18.812 -1.772 3.064 1.00 74.50 84 PRO A CA 1
ATOM 643 C C . PRO A 1 84 ? 17.771 -2.392 4.012 1.00 74.50 84 PRO A C 1
ATOM 645 O O . PRO A 1 84 ? 16.712 -1.818 4.259 1.00 74.50 84 PRO A O 1
ATOM 648 N N . ASN A 1 85 ? 18.100 -3.569 4.554 1.00 86.81 85 ASN A N 1
ATOM 649 C CA . ASN A 1 85 ? 17.399 -4.219 5.671 1.00 86.81 85 ASN A CA 1
ATOM 650 C C . ASN A 1 85 ? 15.888 -4.429 5.464 1.00 86.81 85 ASN A C 1
ATOM 652 O O . ASN A 1 85 ? 15.079 -4.115 6.341 1.00 86.81 85 ASN A O 1
ATOM 656 N N . CYS A 1 86 ? 15.520 -4.974 4.302 1.00 92.12 86 CYS A N 1
ATOM 657 C CA . CYS A 1 86 ? 14.140 -5.341 4.006 1.00 92.12 86 CYS A CA 1
ATOM 658 C C . CYS A 1 86 ? 13.789 -6.732 4.549 1.00 92.12 86 CYS A C 1
ATOM 660 O O . CYS A 1 86 ? 14.542 -7.688 4.362 1.00 92.12 86 CYS A O 1
ATOM 662 N N . GLU A 1 87 ? 12.607 -6.858 5.140 1.00 94.50 87 GLU A N 1
ATOM 663 C CA . GLU A 1 87 ? 12.031 -8.118 5.608 1.00 94.50 87 GLU A CA 1
ATOM 664 C C . GLU A 1 87 ? 10.690 -8.341 4.916 1.00 94.50 87 GLU A C 1
ATOM 666 O O . GLU A 1 87 ? 9.854 -7.445 4.880 1.00 94.50 87 GLU A O 1
ATOM 671 N N . THR A 1 88 ? 10.474 -9.523 4.342 1.00 95.88 88 THR A N 1
ATOM 672 C CA . THR A 1 88 ? 9.198 -9.863 3.693 1.00 95.88 88 THR A CA 1
ATOM 673 C C . THR A 1 88 ? 8.455 -10.888 4.534 1.00 95.88 88 THR A C 1
ATOM 675 O O . THR A 1 88 ? 9.023 -11.915 4.901 1.00 95.88 88 THR A O 1
ATOM 678 N N . GLY A 1 89 ? 7.191 -10.604 4.839 1.00 95.12 89 GLY A N 1
ATOM 679 C CA . GLY A 1 89 ? 6.310 -11.481 5.598 1.00 95.12 89 GLY A CA 1
ATOM 680 C C . GLY A 1 89 ? 5.073 -11.861 4.794 1.00 95.12 89 GLY A C 1
ATOM 681 O O . GLY A 1 89 ? 4.525 -11.056 4.042 1.00 95.12 89 GLY A O 1
ATOM 682 N N . CYS A 1 90 ? 4.621 -13.099 4.969 1.00 95.12 90 CYS A N 1
ATOM 683 C CA . CYS A 1 90 ? 3.392 -13.604 4.366 1.00 95.12 90 CYS A CA 1
ATOM 684 C C . CYS A 1 90 ? 2.297 -13.613 5.431 1.00 95.12 90 CYS A C 1
ATOM 686 O O . CYS A 1 90 ? 2.499 -14.173 6.509 1.00 95.12 90 CYS A O 1
ATOM 688 N N . THR A 1 91 ? 1.139 -13.018 5.153 1.00 90.38 91 THR A N 1
ATOM 689 C CA . THR A 1 91 ? 0.062 -12.897 6.153 1.00 90.38 91 THR A CA 1
ATOM 690 C C . THR A 1 91 ? -0.813 -14.148 6.238 1.00 90.38 91 THR A C 1
ATOM 692 O O . THR A 1 91 ? -1.667 -14.249 7.115 1.00 90.38 91 THR A O 1
ATOM 695 N N . GLY A 1 92 ? -0.576 -15.136 5.363 1.00 74.69 92 GLY A N 1
ATOM 696 C CA . GLY A 1 92 ? -1.296 -16.414 5.352 1.00 74.69 92 GLY A CA 1
ATOM 697 C C . GLY A 1 92 ? -2.783 -16.280 5.009 1.00 74.69 92 GLY A C 1
ATOM 698 O O . GLY A 1 92 ? -3.530 -17.235 5.210 1.00 74.69 92 GLY A O 1
ATOM 699 N N . GLY A 1 93 ? -3.195 -15.103 4.526 1.00 66.31 93 GLY A N 1
ATOM 700 C CA . GLY A 1 93 ? -4.580 -14.748 4.256 1.00 66.31 93 GLY A CA 1
ATOM 701 C C . GLY A 1 93 ? -5.172 -15.396 3.007 1.00 66.31 93 GLY A C 1
ATOM 702 O O . GLY A 1 93 ? -4.484 -16.026 2.191 1.00 66.31 93 GLY A O 1
ATOM 703 N N . ASP A 1 94 ? -6.483 -15.204 2.888 1.00 76.31 94 ASP A N 1
ATOM 704 C CA . ASP A 1 94 ? -7.286 -15.556 1.725 1.00 76.31 94 ASP A CA 1
ATOM 705 C C . ASP A 1 94 ? -6.712 -14.937 0.439 1.00 76.31 94 ASP A C 1
ATOM 707 O O . ASP A 1 94 ? -6.008 -13.925 0.446 1.00 76.31 94 ASP A O 1
ATOM 711 N N . THR A 1 95 ? -6.993 -15.569 -0.698 1.00 87.69 95 THR A N 1
ATOM 712 C CA . THR A 1 95 ? -6.708 -14.964 -2.003 1.00 87.69 95 THR A CA 1
ATOM 713 C C . THR A 1 95 ? -7.736 -13.882 -2.289 1.00 87.69 95 THR A C 1
ATOM 715 O O . THR A 1 95 ? -8.931 -14.116 -2.115 1.00 87.69 95 THR A O 1
ATOM 718 N N . TYR A 1 96 ? -7.283 -12.741 -2.786 1.00 92.06 96 TYR A N 1
ATOM 719 C CA . TYR A 1 96 ? -8.141 -11.704 -3.352 1.00 92.06 96 TYR A CA 1
ATOM 720 C C . TYR A 1 96 ? -8.276 -11.881 -4.870 1.00 92.06 96 TYR A C 1
ATOM 722 O O . TYR A 1 96 ? -7.464 -12.560 -5.506 1.00 92.06 96 TYR A O 1
ATOM 730 N N . ASP A 1 97 ? -9.312 -11.277 -5.445 1.00 93.94 97 ASP A N 1
ATOM 731 C CA . ASP A 1 97 ? -9.520 -11.247 -6.889 1.00 93.94 97 ASP A CA 1
ATOM 732 C C . ASP A 1 97 ? -8.429 -10.419 -7.597 1.00 93.94 97 ASP A C 1
ATOM 734 O O . ASP A 1 97 ? -7.900 -9.435 -7.066 1.00 93.94 97 ASP A O 1
ATOM 738 N N . HIS A 1 98 ? -8.053 -10.850 -8.801 1.00 92.56 98 HIS A N 1
ATOM 739 C CA . HIS A 1 98 ? -6.981 -10.222 -9.566 1.00 92.56 98 HIS A CA 1
ATOM 740 C C . HIS A 1 98 ? -7.353 -8.816 -10.054 1.00 92.56 98 HIS A C 1
ATOM 742 O O . HIS A 1 98 ? -6.532 -7.902 -9.954 1.00 92.56 98 HIS A O 1
ATOM 748 N N . ASP A 1 99 ? -8.568 -8.629 -10.566 1.00 93.12 99 ASP A N 1
ATOM 749 C CA . ASP A 1 99 ? -9.001 -7.357 -11.148 1.00 93.12 99 ASP A CA 1
ATOM 750 C C . ASP A 1 99 ? -9.179 -6.296 -10.051 1.00 93.12 99 ASP A C 1
ATOM 752 O O . ASP A 1 99 ? -8.783 -5.133 -10.213 1.00 93.12 99 ASP A O 1
ATOM 756 N N . ASP A 1 100 ? -9.680 -6.726 -8.893 1.00 94.56 100 ASP A N 1
ATOM 757 C CA . ASP A 1 100 ? -9.729 -5.947 -7.655 1.00 94.56 100 ASP A CA 1
ATOM 758 C C . ASP A 1 100 ? -8.328 -5.467 -7.244 1.00 94.56 100 ASP A C 1
ATOM 760 O O . ASP A 1 100 ? -8.093 -4.273 -7.028 1.00 94.56 100 ASP A O 1
ATOM 764 N N . TYR A 1 101 ? -7.349 -6.376 -7.214 1.00 95.50 101 TYR A N 1
ATOM 765 C CA . TYR A 1 101 ? -5.968 -6.026 -6.887 1.00 95.50 101 TYR A CA 1
ATOM 766 C C . TYR A 1 101 ? -5.359 -5.030 -7.881 1.00 95.50 101 TYR A C 1
ATOM 768 O O . TYR A 1 101 ? -4.735 -4.050 -7.467 1.00 95.50 101 TYR A O 1
ATOM 776 N N . ILE A 1 102 ? -5.540 -5.238 -9.189 1.00 94.75 102 ILE A N 1
ATOM 777 C CA . ILE A 1 102 ? -5.016 -4.319 -10.212 1.00 94.75 102 ILE A CA 1
ATOM 778 C C . ILE A 1 102 ? -5.626 -2.924 -10.041 1.00 94.75 102 ILE A C 1
ATOM 780 O O . ILE A 1 102 ? -4.931 -1.910 -10.189 1.00 94.75 102 ILE A O 1
ATOM 784 N N . THR A 1 103 ? -6.903 -2.858 -9.669 1.00 92.88 103 THR A N 1
ATOM 785 C CA . THR A 1 103 ? -7.586 -1.600 -9.359 1.00 92.88 103 THR A CA 1
ATOM 786 C C . THR A 1 103 ? -6.968 -0.923 -8.133 1.00 92.88 103 THR A C 1
ATOM 788 O O . THR A 1 103 ? -6.598 0.254 -8.210 1.00 92.88 103 THR A O 1
ATOM 791 N N . ALA A 1 104 ? -6.765 -1.660 -7.037 1.00 95.44 104 ALA A N 1
ATOM 792 C CA . ALA A 1 104 ? -6.131 -1.162 -5.815 1.00 95.44 104 ALA A CA 1
ATOM 793 C C . ALA A 1 104 ? -4.696 -0.647 -6.062 1.00 95.44 104 ALA A C 1
ATOM 795 O O . ALA A 1 104 ? -4.353 0.468 -5.656 1.00 95.44 104 ALA A O 1
ATOM 796 N N . VAL A 1 105 ? -3.878 -1.396 -6.813 1.00 95.69 105 VAL A N 1
ATOM 797 C CA . VAL A 1 105 ? -2.533 -0.965 -7.235 1.00 95.69 105 VAL A CA 1
ATOM 798 C C . VAL A 1 105 ? -2.594 0.301 -8.071 1.00 95.69 105 VAL A C 1
ATOM 800 O O . VAL A 1 105 ? -1.787 1.206 -7.869 1.00 95.69 105 VAL A O 1
ATOM 803 N N . THR A 1 106 ? -3.547 0.408 -8.996 1.00 92.31 106 THR A N 1
ATOM 804 C CA . THR A 1 106 ? -3.642 1.597 -9.848 1.00 92.31 106 THR A CA 1
ATOM 805 C C . THR A 1 106 ? -3.978 2.849 -9.035 1.00 92.31 106 THR A C 1
ATOM 807 O O . THR A 1 106 ? -3.395 3.910 -9.277 1.00 92.31 106 THR A O 1
ATOM 810 N N . LEU A 1 107 ? -4.854 2.731 -8.028 1.00 93.06 107 LEU A N 1
ATOM 811 C CA . LEU A 1 107 ? -5.126 3.814 -7.078 1.00 93.06 107 LEU A CA 1
ATOM 812 C C . LEU A 1 107 ? -3.852 4.217 -6.322 1.00 93.06 107 LEU A C 1
ATOM 814 O O . LEU A 1 107 ? -3.508 5.400 -6.279 1.00 93.06 107 LEU A O 1
ATOM 818 N N . MET A 1 108 ? -3.116 3.240 -5.789 1.00 95.50 108 MET A N 1
ATOM 819 C CA . MET A 1 108 ? -1.869 3.483 -5.063 1.00 95.50 108 MET A CA 1
ATOM 820 C C . MET A 1 108 ? -0.799 4.138 -5.943 1.00 95.50 108 MET A C 1
ATOM 822 O O . MET A 1 108 ? -0.189 5.134 -5.553 1.00 95.50 108 MET A O 1
ATOM 826 N N . GLN A 1 109 ? -0.593 3.639 -7.161 1.00 92.25 109 GLN A N 1
ATOM 827 C CA . GLN A 1 109 ? 0.381 4.207 -8.090 1.00 92.25 109 GLN A CA 1
ATOM 828 C C . GLN A 1 109 ? 0.002 5.643 -8.467 1.00 92.25 109 GLN A C 1
ATOM 830 O O . GLN A 1 109 ? 0.874 6.507 -8.502 1.00 92.25 109 GLN A O 1
ATOM 835 N N . GLY A 1 110 ? -1.288 5.927 -8.678 1.00 87.69 110 GLY A N 1
ATOM 836 C CA . GLY A 1 110 ? -1.778 7.286 -8.918 1.00 87.69 110 GLY A CA 1
ATOM 837 C C . GLY A 1 110 ? -1.522 8.240 -7.744 1.00 87.69 110 GLY A C 1
ATOM 838 O O . GLY A 1 110 ? -1.177 9.403 -7.963 1.00 87.69 110 GLY A O 1
ATOM 839 N N . TYR A 1 111 ? -1.631 7.752 -6.506 1.00 90.81 111 TYR A N 1
ATOM 840 C CA . TYR A 1 111 ? -1.270 8.498 -5.297 1.00 90.81 111 TYR A CA 1
ATOM 841 C C . TYR A 1 111 ? 0.232 8.795 -5.235 1.00 90.81 111 TYR A C 1
ATOM 843 O O . TYR A 1 111 ? 0.627 9.951 -5.065 1.00 90.81 111 TYR A O 1
ATOM 851 N N . CYS A 1 112 ? 1.071 7.787 -5.473 1.00 89.25 112 CYS A N 1
ATOM 852 C CA . CYS A 1 112 ? 2.526 7.936 -5.453 1.00 89.25 112 CYS A CA 1
ATOM 853 C C . CYS A 1 112 ? 3.051 8.838 -6.580 1.00 89.25 112 CYS A C 1
ATOM 855 O O . CYS A 1 112 ? 3.799 9.780 -6.325 1.00 89.25 112 CYS A O 1
ATOM 857 N N . ASP A 1 113 ? 2.586 8.642 -7.817 1.00 86.31 113 ASP A N 1
ATOM 858 C CA . ASP A 1 113 ? 2.896 9.518 -8.960 1.00 86.31 113 ASP A CA 1
ATOM 859 C C . ASP A 1 113 ? 2.333 10.943 -8.762 1.00 86.31 113 ASP A C 1
ATOM 861 O O . ASP A 1 113 ? 2.736 11.910 -9.419 1.00 86.31 113 ASP A O 1
ATOM 865 N N . GLY A 1 114 ? 1.397 11.091 -7.822 1.00 82.12 114 GLY A N 1
ATOM 866 C CA . GLY A 1 114 ? 0.895 12.356 -7.319 1.00 82.12 114 GLY A CA 1
ATOM 867 C C . GLY A 1 114 ? 1.954 13.221 -6.631 1.00 82.12 114 GLY A C 1
ATOM 868 O O . GLY A 1 114 ? 1.779 14.439 -6.601 1.00 82.12 114 GLY A O 1
ATOM 869 N N . GLY A 1 115 ? 3.034 12.611 -6.127 1.00 82.31 115 GLY A N 1
ATOM 870 C CA . GLY A 1 115 ? 3.979 13.222 -5.188 1.00 82.31 115 GLY A CA 1
ATOM 871 C C . GLY A 1 115 ? 3.455 13.249 -3.748 1.00 82.31 115 GLY A C 1
ATOM 872 O O . GLY A 1 115 ? 4.003 13.967 -2.908 1.00 82.31 115 GLY A O 1
ATOM 873 N N . ALA A 1 116 ? 2.375 12.511 -3.470 1.00 86.88 116 ALA A N 1
ATOM 874 C CA . ALA A 1 116 ? 1.775 12.447 -2.150 1.00 86.88 116 ALA A CA 1
ATOM 875 C C . ALA A 1 116 ? 2.683 11.699 -1.161 1.00 86.88 116 ALA A C 1
ATOM 877 O O . ALA A 1 116 ? 3.568 10.926 -1.541 1.00 86.88 116 ALA A O 1
ATOM 878 N N . LYS A 1 117 ? 2.475 11.969 0.127 1.00 92.38 117 LYS A N 1
ATOM 879 C CA . LYS A 1 117 ? 3.253 11.389 1.221 1.00 92.38 117 LYS A CA 1
ATOM 880 C C . LYS A 1 117 ? 2.319 10.795 2.257 1.00 92.38 117 LYS A C 1
ATOM 882 O O . LYS A 1 117 ? 1.361 11.456 2.655 1.00 92.38 117 LYS A O 1
ATOM 887 N N . VAL A 1 118 ? 2.649 9.602 2.736 1.00 94.69 118 VAL A N 1
ATOM 888 C CA . VAL A 1 118 ? 1.968 8.992 3.879 1.00 94.69 118 VAL A CA 1
ATOM 889 C C . VAL A 1 118 ? 2.363 9.766 5.130 1.00 94.69 118 VAL A C 1
ATOM 891 O O . VAL A 1 118 ? 3.554 9.997 5.362 1.00 94.69 118 VAL A O 1
ATOM 894 N N . GLY A 1 119 ? 1.372 10.206 5.906 1.00 93.25 119 GLY A N 1
ATOM 895 C CA . GLY A 1 119 ? 1.585 10.980 7.129 1.00 93.25 119 GLY A CA 1
ATOM 896 C C . GLY A 1 119 ? 2.431 10.239 8.167 1.00 93.25 119 GLY A C 1
ATOM 897 O O . GLY A 1 119 ? 2.662 9.039 8.062 1.00 93.25 119 GLY A O 1
ATOM 898 N N . THR A 1 120 ? 2.924 10.964 9.166 1.00 93.25 120 THR A N 1
ATOM 899 C CA . THR A 1 120 ? 3.667 10.393 10.300 1.00 93.25 120 THR A CA 1
ATOM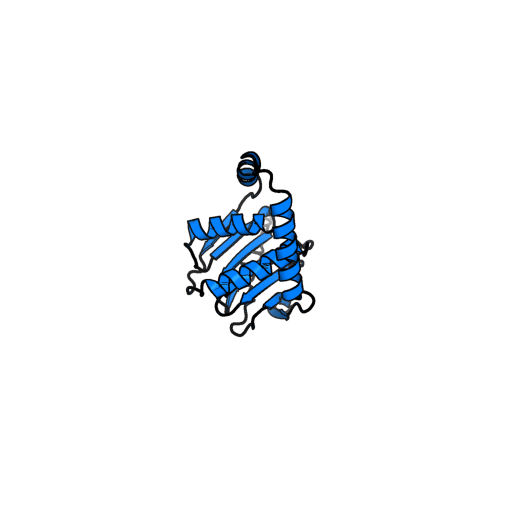 900 C C . THR A 1 120 ? 2.788 9.412 11.078 1.00 93.25 120 THR A C 1
ATOM 902 O O . THR A 1 120 ? 1.657 9.774 11.399 1.00 93.25 120 THR A O 1
ATOM 905 N N . ARG A 1 121 ? 3.303 8.222 11.426 1.00 92.12 121 ARG A N 1
ATOM 906 C CA . ARG A 1 121 ? 2.552 7.169 12.150 1.00 92.12 121 ARG A CA 1
ATOM 907 C C . ARG A 1 121 ? 1.171 6.902 11.544 1.00 92.12 121 ARG A C 1
ATOM 909 O O . ARG A 1 121 ? 0.170 6.807 12.249 1.00 92.12 121 ARG A O 1
ATOM 916 N N . ASN A 1 122 ? 1.121 6.850 10.221 1.00 94.88 122 ASN A N 1
ATOM 917 C CA . ASN A 1 122 ? -0.115 6.724 9.466 1.00 94.88 122 ASN A CA 1
ATOM 918 C C . ASN A 1 122 ? 0.039 5.636 8.406 1.00 94.88 122 ASN A C 1
ATOM 920 O O . ASN A 1 122 ? 1.149 5.294 7.990 1.00 94.88 122 ASN A O 1
ATOM 924 N N . SER A 1 123 ? -1.091 5.111 7.963 1.00 96.25 123 SER A N 1
ATOM 925 C CA . SER A 1 123 ? -1.179 4.092 6.933 1.00 96.25 123 SER A CA 1
ATOM 926 C C . SER A 1 123 ? -2.125 4.569 5.850 1.00 96.25 123 SER A C 1
ATOM 928 O O . SER A 1 123 ? -3.254 4.963 6.126 1.00 96.25 123 SER A O 1
ATOM 930 N N . LYS A 1 124 ? -1.685 4.496 4.600 1.00 97.12 124 LYS A N 1
ATOM 931 C CA . LYS A 1 124 ? -2.535 4.760 3.445 1.00 97.12 124 LYS A CA 1
ATOM 932 C C . LYS A 1 124 ? -2.990 3.424 2.873 1.00 97.12 124 LYS A C 1
ATOM 934 O O . LYS A 1 124 ? -2.150 2.626 2.463 1.00 97.12 124 LYS A O 1
ATOM 939 N N . VAL A 1 125 ? -4.297 3.186 2.852 1.00 97.38 125 VAL A N 1
ATOM 940 C CA . VAL A 1 125 ? -4.917 1.966 2.318 1.00 97.38 125 VAL A CA 1
ATOM 941 C C . VAL A 1 125 ? -5.680 2.300 1.042 1.00 97.38 125 VAL A C 1
ATOM 943 O O . VAL A 1 125 ? -6.427 3.276 0.986 1.00 97.38 125 VAL A O 1
ATOM 946 N N . PHE A 1 126 ? -5.499 1.469 0.023 1.00 96.56 126 PHE A N 1
ATOM 947 C CA . PHE A 1 126 ? -6.166 1.541 -1.269 1.00 96.56 126 PHE A CA 1
ATOM 948 C C . PHE A 1 126 ? -6.958 0.252 -1.436 1.00 96.56 126 PHE A C 1
ATOM 950 O O . PHE A 1 126 ? -6.373 -0.817 -1.592 1.00 96.56 126 PHE A O 1
ATOM 957 N N . SER A 1 127 ? -8.278 0.347 -1.347 1.00 96.12 127 SER A N 1
ATOM 958 C CA . SER A 1 127 ? -9.180 -0.803 -1.340 1.00 96.12 127 SER A CA 1
ATOM 959 C C . SER A 1 127 ? -10.029 -0.824 -2.607 1.00 96.12 127 SER A C 1
ATOM 961 O O . SER A 1 127 ? -10.484 0.229 -3.066 1.00 96.12 127 SER A O 1
ATOM 963 N N . ALA A 1 128 ? -10.210 -2.016 -3.169 1.00 95.06 128 ALA A N 1
ATOM 964 C CA . ALA A 1 128 ? -11.105 -2.288 -4.284 1.00 95.06 128 ALA A CA 1
ATOM 965 C C . ALA A 1 128 ? -11.633 -3.722 -4.155 1.00 95.06 128 ALA A C 1
ATOM 967 O O . ALA A 1 128 ? -10.846 -4.667 -4.189 1.00 95.06 128 ALA A O 1
ATOM 968 N N . GLY A 1 129 ? -12.944 -3.877 -3.975 1.00 93.44 129 GLY A N 1
ATOM 969 C CA . GLY A 1 129 ? -13.599 -5.171 -3.831 1.00 93.44 129 GLY A CA 1
ATOM 970 C C . GLY A 1 129 ? -12.992 -6.012 -2.705 1.00 93.44 129 GLY A C 1
ATOM 971 O O . GLY A 1 129 ? -13.020 -5.641 -1.533 1.00 93.44 129 GLY A O 1
ATOM 972 N N . SER A 1 130 ? -12.453 -7.171 -3.068 1.00 93.69 130 SER A N 1
ATOM 973 C CA . SER A 1 130 ? -11.814 -8.129 -2.160 1.00 93.69 130 SER A CA 1
ATOM 974 C C . SER A 1 130 ? -10.352 -7.812 -1.829 1.00 93.69 130 SER A C 1
ATOM 976 O O . SER A 1 130 ? -9.812 -8.383 -0.880 1.00 93.69 130 SER A O 1
ATOM 978 N N . ALA A 1 131 ? -9.708 -6.917 -2.581 1.00 95.31 131 ALA A N 1
ATOM 979 C CA . ALA A 1 131 ? -8.291 -6.612 -2.447 1.00 95.31 131 ALA A CA 1
ATOM 980 C C . ALA A 1 131 ? -8.048 -5.267 -1.754 1.00 95.31 131 ALA A C 1
ATOM 982 O O . ALA A 1 131 ? -8.783 -4.286 -1.911 1.00 95.31 131 ALA A O 1
ATOM 983 N N . MET A 1 132 ? -6.928 -5.185 -1.047 1.00 96.25 132 MET A N 1
ATOM 984 C CA . MET A 1 132 ? -6.334 -3.922 -0.651 1.00 96.25 132 MET A CA 1
ATOM 985 C C . MET A 1 132 ? -4.821 -3.941 -0.827 1.00 96.25 132 MET A C 1
ATOM 987 O O . MET A 1 132 ? -4.165 -4.962 -0.632 1.00 96.25 132 MET A O 1
ATOM 991 N N . VAL A 1 133 ? -4.262 -2.780 -1.148 1.00 97.31 133 VAL A N 1
ATOM 992 C CA . VAL A 1 133 ? -2.828 -2.501 -1.035 1.00 97.31 133 VAL A CA 1
ATOM 993 C C . VAL A 1 133 ? -2.628 -1.355 -0.062 1.00 97.31 133 VAL A C 1
ATOM 995 O O . VAL A 1 133 ? -3.498 -0.495 0.084 1.00 97.31 133 VAL A O 1
ATOM 998 N N . TYR A 1 134 ? -1.509 -1.342 0.644 1.00 97.81 134 TYR A N 1
ATOM 999 C CA . TYR A 1 134 ? -1.280 -0.360 1.689 1.00 97.81 134 TYR A CA 1
ATOM 1000 C C . TYR A 1 134 ? 0.183 0.041 1.813 1.00 97.81 134 TYR A C 1
ATOM 1002 O O . TYR A 1 134 ? 1.102 -0.704 1.466 1.00 97.81 134 TYR A O 1
ATOM 1010 N N . ILE A 1 135 ? 0.372 1.247 2.338 1.00 97.44 135 ILE A N 1
ATOM 1011 C CA . ILE A 1 135 ? 1.669 1.826 2.657 1.00 97.44 135 ILE A CA 1
ATOM 1012 C C . ILE A 1 135 ? 1.613 2.302 4.103 1.00 97.44 135 ILE A C 1
ATOM 1014 O O . ILE A 1 135 ? 0.799 3.163 4.434 1.00 97.44 135 ILE A O 1
ATOM 1018 N N . CYS A 1 136 ? 2.484 1.773 4.950 1.00 96.75 136 CYS A N 1
ATOM 1019 C CA . CYS A 1 136 ? 2.615 2.195 6.339 1.00 96.75 136 CYS A CA 1
ATOM 1020 C C . CYS A 1 136 ? 3.832 3.097 6.484 1.00 96.75 136 CYS A C 1
ATOM 1022 O O . CYS A 1 136 ? 4.914 2.750 6.013 1.00 96.75 136 CYS A O 1
ATOM 1024 N N . ASN A 1 137 ? 3.669 4.219 7.172 1.00 95.50 137 ASN A N 1
ATOM 1025 C CA . ASN A 1 137 ? 4.769 5.033 7.660 1.00 95.50 137 ASN A CA 1
ATOM 1026 C C . ASN A 1 137 ? 4.760 4.983 9.187 1.00 95.50 137 ASN A C 1
ATOM 1028 O O . ASN A 1 137 ? 4.060 5.758 9.841 1.00 95.50 137 ASN A O 1
ATOM 1032 N N . SER A 1 138 ? 5.554 4.079 9.752 1.00 92.62 138 SER A N 1
ATOM 1033 C CA . SER A 1 138 ? 5.710 3.944 11.202 1.00 92.62 138 SER A CA 1
ATOM 1034 C C . SER A 1 138 ? 6.782 4.889 11.752 1.00 92.62 138 SER A C 1
ATOM 1036 O O . SER A 1 138 ? 7.016 4.919 12.963 1.00 92.62 138 SER A O 1
ATOM 1038 N N . SER A 1 139 ? 7.430 5.694 10.895 1.00 88.06 139 SER A N 1
ATOM 1039 C CA . SER A 1 139 ? 8.316 6.759 11.356 1.00 88.06 139 SER A CA 1
ATOM 1040 C C . SER A 1 139 ? 7.541 7.711 12.262 1.00 88.06 139 SER A C 1
ATOM 1042 O O . SER A 1 139 ? 6.459 8.197 11.926 1.00 88.06 139 SER A O 1
ATOM 1044 N N . GLY A 1 140 ? 8.133 8.031 13.413 1.00 83.06 140 GLY A N 1
ATOM 1045 C CA . GLY A 1 140 ? 7.661 9.109 14.279 1.00 83.06 140 GLY A CA 1
ATOM 1046 C C . GLY A 1 140 ? 7.964 10.506 13.732 1.00 83.06 140 GLY A C 1
ATOM 1047 O O . GLY A 1 140 ? 7.610 11.488 14.379 1.00 83.06 140 GLY A O 1
ATOM 1048 N N . ILE A 1 141 ? 8.635 10.611 12.580 1.00 82.38 141 ILE A N 1
ATOM 1049 C CA . ILE A 1 141 ? 9.121 11.873 12.027 1.00 82.38 141 ILE A CA 1
ATOM 1050 C C . ILE A 1 141 ? 8.822 11.949 10.529 1.00 82.38 141 ILE A C 1
ATOM 1052 O O . ILE A 1 141 ? 9.353 11.167 9.739 1.00 82.38 141 ILE A O 1
ATOM 1056 N N . GLY A 1 142 ? 8.049 12.970 10.155 1.00 89.31 142 GLY A N 1
ATOM 1057 C CA . GLY A 1 142 ? 7.828 13.387 8.774 1.00 89.31 142 GLY A CA 1
ATOM 1058 C C . GLY A 1 142 ? 6.950 12.447 7.943 1.00 89.31 142 GLY A C 1
ATOM 1059 O O . GLY A 1 142 ? 6.826 11.251 8.198 1.00 89.31 142 GLY A O 1
ATOM 1060 N N . GLY A 1 143 ? 6.353 13.018 6.896 1.00 90.50 143 GLY A N 1
ATOM 1061 C CA . GLY A 1 143 ? 5.660 12.234 5.883 1.00 90.50 143 GLY A CA 1
ATOM 1062 C C . GLY A 1 143 ? 6.645 11.578 4.918 1.00 90.50 143 GLY A C 1
ATOM 1063 O O . GLY A 1 143 ? 7.608 12.218 4.480 1.00 90.50 143 GLY A O 1
ATOM 1064 N N . GLN A 1 144 ? 6.376 10.332 4.541 1.00 92.25 144 GLN A N 1
ATOM 1065 C CA . GLN A 1 144 ? 7.204 9.573 3.609 1.00 92.25 144 GLN A CA 1
ATOM 1066 C C . GLN A 1 144 ? 6.556 9.499 2.236 1.00 92.25 144 GLN A C 1
ATOM 1068 O O . GLN A 1 144 ? 5.388 9.139 2.100 1.00 92.25 144 GLN A O 1
ATOM 1073 N N . GLY A 1 145 ? 7.322 9.866 1.210 1.00 92.12 145 GLY A N 1
ATOM 1074 C CA . GLY A 1 145 ? 6.886 9.705 -0.173 1.00 92.12 145 GLY A CA 1
ATOM 1075 C C . GLY A 1 145 ? 6.838 8.236 -0.564 1.00 92.12 145 GLY A C 1
ATOM 1076 O O . GLY A 1 145 ? 7.456 7.395 0.086 1.00 92.12 145 GLY A O 1
ATOM 1077 N N . CYS A 1 146 ? 6.126 7.941 -1.641 1.00 93.44 146 CYS A N 1
ATOM 1078 C CA . CYS A 1 146 ? 6.157 6.646 -2.301 1.00 93.44 146 CYS A CA 1
ATOM 1079 C C . CYS A 1 146 ? 6.366 6.836 -3.800 1.00 93.44 146 CYS A C 1
ATOM 1081 O O . CYS A 1 146 ? 6.147 7.923 -4.338 1.00 93.44 146 CYS A O 1
ATOM 1083 N N . SER A 1 147 ? 6.788 5.778 -4.483 1.00 90.38 147 SER A N 1
ATOM 1084 C CA . SER A 1 147 ? 6.886 5.771 -5.939 1.00 90.38 147 SER A CA 1
ATOM 1085 C C . SER A 1 147 ? 6.356 4.466 -6.511 1.00 90.38 147 SER A C 1
ATOM 1087 O O . SER A 1 147 ? 6.370 3.429 -5.849 1.00 90.38 147 SER A O 1
ATOM 1089 N N . ARG A 1 148 ? 5.920 4.515 -7.772 1.00 89.81 148 ARG A N 1
ATOM 1090 C CA . ARG A 1 148 ? 5.543 3.319 -8.526 1.00 89.81 148 ARG A CA 1
ATOM 1091 C C . ARG A 1 148 ? 6.6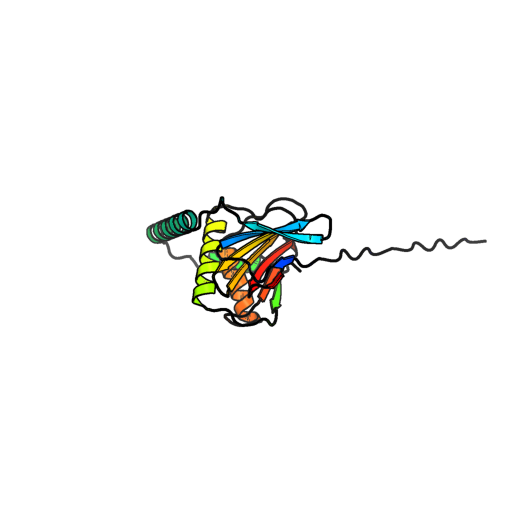65 2.281 -8.542 1.00 89.81 148 ARG A C 1
ATOM 1093 O O . ARG A 1 148 ? 6.412 1.122 -8.259 1.00 89.81 148 ARG A O 1
ATOM 1100 N N . THR A 1 149 ? 7.890 2.710 -8.831 1.00 87.50 149 THR A N 1
ATOM 1101 C CA . THR A 1 149 ? 9.039 1.804 -8.941 1.00 87.50 149 THR A CA 1
ATOM 1102 C C . THR A 1 149 ? 9.370 1.125 -7.615 1.00 87.50 149 THR A C 1
ATOM 1104 O O . THR A 1 149 ? 9.712 -0.051 -7.593 1.00 87.50 149 THR A O 1
ATOM 1107 N N . GLU A 1 150 ? 9.232 1.855 -6.507 1.00 91.38 150 GLU A N 1
ATOM 1108 C CA . GLU A 1 150 ? 9.397 1.302 -5.162 1.00 91.38 150 GLU A CA 1
ATOM 1109 C C . GLU A 1 150 ? 8.344 0.221 -4.880 1.00 91.38 150 GLU A C 1
ATOM 1111 O O . GLU A 1 150 ? 8.695 -0.864 -4.424 1.00 91.38 150 GLU A O 1
ATOM 1116 N N . TRP A 1 151 ? 7.076 0.468 -5.227 1.00 95.00 151 TRP A N 1
ATOM 1117 C CA . TRP A 1 151 ? 6.039 -0.560 -5.137 1.00 95.00 151 TRP A CA 1
ATOM 1118 C C . TRP A 1 151 ? 6.334 -1.772 -6.014 1.00 95.00 151 TRP A C 1
ATOM 1120 O O . TRP A 1 151 ? 6.271 -2.886 -5.514 1.00 95.00 151 TRP A O 1
ATOM 1130 N N . ASP A 1 152 ? 6.658 -1.573 -7.294 1.00 93.88 152 ASP A N 1
ATOM 1131 C CA . ASP A 1 152 ? 6.883 -2.676 -8.233 1.00 93.88 152 ASP A CA 1
ATOM 1132 C C . ASP A 1 152 ? 7.999 -3.606 -7.719 1.00 93.88 152 ASP A C 1
ATOM 1134 O O . ASP A 1 152 ? 7.852 -4.827 -7.750 1.00 93.88 152 ASP A O 1
ATOM 1138 N N . HIS A 1 153 ? 9.064 -3.028 -7.149 1.00 92.44 153 HIS A N 1
ATOM 1139 C CA . HIS A 1 153 ? 10.150 -3.777 -6.520 1.00 92.44 153 HIS A CA 1
ATOM 1140 C C . HIS A 1 153 ? 9.692 -4.595 -5.302 1.00 92.44 153 HIS A C 1
ATOM 1142 O O . HIS A 1 153 ? 9.964 -5.793 -5.215 1.00 92.44 153 HIS A O 1
ATOM 1148 N N . PHE A 1 154 ? 8.984 -3.976 -4.351 1.00 95.19 154 PHE A N 1
ATOM 1149 C CA . PHE A 1 154 ? 8.513 -4.692 -3.160 1.00 95.19 154 PHE A CA 1
ATOM 1150 C C . PHE A 1 154 ? 7.416 -5.703 -3.484 1.00 95.19 154 PHE A C 1
ATOM 1152 O O . PHE A 1 154 ? 7.338 -6.756 -2.857 1.00 95.19 154 PHE A O 1
ATOM 1159 N N . ASN A 1 155 ? 6.615 -5.434 -4.509 1.00 96.25 155 ASN A N 1
ATOM 1160 C CA . ASN A 1 155 ? 5.626 -6.365 -5.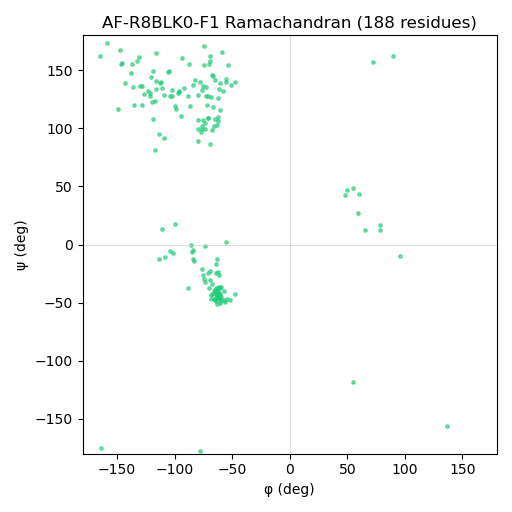008 1.00 96.25 155 ASN A CA 1
ATOM 1161 C C . ASN A 1 155 ? 6.265 -7.623 -5.601 1.00 96.25 155 ASN A C 1
ATOM 1163 O O . ASN A 1 155 ? 5.809 -8.727 -5.313 1.00 96.25 155 ASN A O 1
ATOM 1167 N N . GLU A 1 156 ? 7.351 -7.469 -6.359 1.00 95.06 156 GLU A N 1
ATOM 1168 C CA . GLU A 1 156 ? 8.142 -8.596 -6.853 1.00 95.06 156 GLU A CA 1
ATOM 1169 C C . GLU A 1 156 ? 8.739 -9.414 -5.695 1.00 95.06 156 GLU A C 1
ATOM 1171 O O . GLU A 1 156 ? 8.649 -10.642 -5.697 1.00 95.06 156 GLU A O 1
ATOM 1176 N N . LEU A 1 157 ? 9.282 -8.764 -4.657 1.00 95.00 157 LEU A N 1
ATOM 1177 C CA . LEU A 1 157 ? 9.781 -9.469 -3.468 1.00 95.00 157 LEU A CA 1
ATOM 1178 C C . LEU A 1 157 ? 8.672 -10.241 -2.743 1.00 95.00 157 LEU A C 1
ATOM 1180 O O . LEU A 1 157 ? 8.884 -11.383 -2.327 1.00 95.00 157 LEU A O 1
ATOM 1184 N N . MET A 1 158 ? 7.489 -9.648 -2.614 1.00 96.56 158 MET A N 1
ATOM 1185 C CA . MET A 1 158 ? 6.312 -10.312 -2.065 1.00 96.56 158 MET A CA 1
ATOM 1186 C C . MET A 1 158 ? 5.886 -11.522 -2.910 1.00 96.56 158 MET A C 1
ATOM 1188 O O . MET A 1 158 ? 5.612 -12.585 -2.355 1.00 96.56 158 MET A O 1
ATOM 1192 N N . ASP A 1 159 ? 5.888 -11.400 -4.239 1.00 95.69 159 ASP A N 1
ATOM 1193 C CA . ASP A 1 159 ? 5.568 -12.499 -5.159 1.00 95.69 159 AS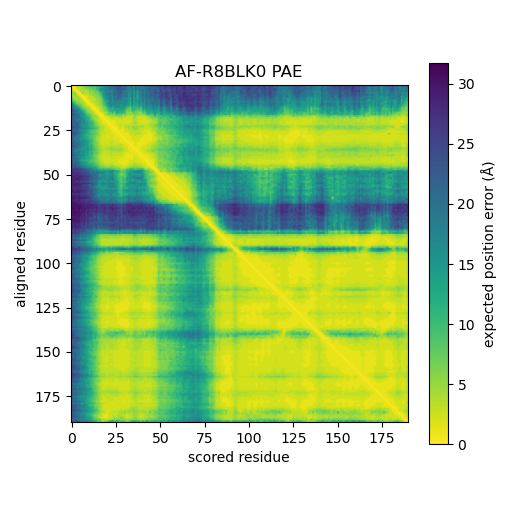P A CA 1
ATOM 1194 C C . ASP A 1 159 ? 6.570 -13.651 -5.051 1.00 95.69 159 ASP A C 1
ATOM 1196 O O . ASP A 1 159 ? 6.166 -14.813 -4.988 1.00 95.69 159 ASP A O 1
ATOM 1200 N N . ILE A 1 160 ? 7.867 -13.338 -4.974 1.00 95.06 160 ILE A N 1
ATOM 1201 C CA . ILE A 1 160 ? 8.940 -14.329 -4.835 1.00 95.06 160 ILE A CA 1
ATOM 1202 C C . ILE A 1 160 ? 8.808 -15.112 -3.523 1.00 95.06 160 ILE A C 1
ATOM 1204 O O . ILE A 1 160 ? 8.988 -16.329 -3.519 1.00 95.06 160 ILE A O 1
ATOM 1208 N N . ASN A 1 161 ? 8.512 -14.434 -2.409 1.00 95.94 161 ASN A N 1
ATOM 1209 C CA . ASN A 1 161 ? 8.520 -15.061 -1.083 1.00 95.94 161 ASN A CA 1
ATOM 1210 C C . ASN A 1 161 ? 7.181 -15.703 -0.698 1.00 95.94 161 ASN A C 1
ATOM 1212 O O . ASN A 1 161 ? 7.167 -16.748 -0.053 1.00 95.94 161 ASN A O 1
ATOM 1216 N N . CYS A 1 162 ? 6.062 -15.082 -1.073 1.00 95.81 162 CYS A N 1
ATOM 1217 C CA . CYS A 1 162 ? 4.728 -15.474 -0.613 1.00 95.81 162 CYS A CA 1
ATOM 1218 C C . CYS A 1 162 ? 3.838 -16.035 -1.728 1.00 95.81 162 CYS A C 1
ATOM 1220 O O . CYS A 1 162 ? 2.805 -16.638 -1.436 1.00 95.81 162 CYS A O 1
ATOM 1222 N N . GLY A 1 163 ? 4.236 -15.874 -2.992 1.00 94.25 163 GLY A N 1
ATOM 1223 C CA . GLY A 1 163 ? 3.448 -16.249 -4.160 1.00 94.25 163 GLY A CA 1
ATOM 1224 C C . GLY A 1 163 ? 2.537 -15.130 -4.665 1.00 94.25 163 GLY A C 1
ATOM 1225 O O . GLY A 1 163 ? 2.232 -14.158 -3.968 1.00 94.25 163 GLY A O 1
ATOM 1226 N N . LEU A 1 164 ? 2.091 -15.295 -5.911 1.00 92.88 164 LEU A N 1
ATOM 1227 C CA . LEU A 1 164 ? 1.178 -14.370 -6.583 1.00 92.88 164 LEU A CA 1
ATOM 1228 C C . LEU A 1 164 ? -0.185 -14.339 -5.882 1.00 92.88 164 LEU A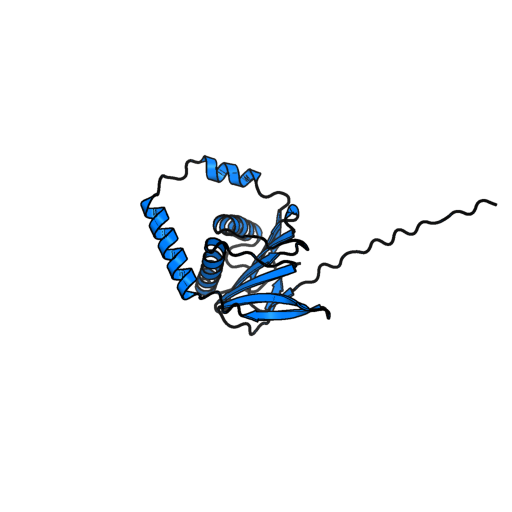 C 1
ATOM 1230 O O . LEU A 1 164 ? -0.707 -15.385 -5.489 1.00 92.88 164 LEU A O 1
ATOM 1234 N N . TRP A 1 165 ? -0.781 -13.147 -5.790 1.00 89.25 165 TRP A N 1
ATOM 1235 C CA . TRP A 1 165 ? -2.147 -12.944 -5.272 1.00 89.25 165 TRP A CA 1
ATOM 1236 C C . TRP A 1 165 ? -2.350 -13.429 -3.829 1.00 89.25 165 TRP A C 1
ATOM 1238 O O . TRP A 1 165 ? -3.448 -13.817 -3.427 1.00 89.25 165 TRP A O 1
ATOM 1248 N N . LYS A 1 166 ? -1.269 -13.443 -3.046 1.00 94.06 166 LYS A N 1
ATOM 1249 C CA . LYS A 1 166 ? -1.287 -13.757 -1.618 1.00 94.06 166 LYS A CA 1
ATOM 1250 C C . LYS A 1 166 ? -1.108 -12.497 -0.790 1.00 94.06 166 LYS A C 1
ATOM 1252 O O . LYS A 1 166 ? -0.438 -11.552 -1.219 1.00 94.06 166 LYS A O 1
ATOM 1257 N N . GLY A 1 167 ? -1.729 -12.505 0.388 1.00 95.44 167 GLY A N 1
ATOM 1258 C CA . GLY A 1 167 ? -1.507 -11.496 1.411 1.00 95.44 167 GLY A CA 1
ATOM 1259 C C . GLY A 1 167 ? -0.051 -11.518 1.879 1.00 95.44 167 GLY A C 1
ATOM 1260 O O . GLY A 1 167 ? 0.496 -12.572 2.230 1.00 95.44 167 GLY A O 1
ATOM 1261 N N . SER A 1 168 ? 0.605 -10.366 1.820 1.00 96.25 168 SER A N 1
ATOM 1262 C CA . SER A 1 168 ? 2.034 -10.233 2.093 1.00 96.25 168 SER A CA 1
ATOM 1263 C C . SER A 1 168 ? 2.427 -8.779 2.302 1.00 96.25 168 SER A C 1
ATOM 1265 O O . SER A 1 168 ? 1.723 -7.858 1.885 1.00 96.25 168 SER A O 1
ATOM 1267 N N . TYR A 1 169 ? 3.592 -8.577 2.904 1.00 97.12 169 TYR A N 1
ATOM 1268 C CA . TYR A 1 169 ? 4.183 -7.263 3.089 1.00 97.12 169 TYR A CA 1
ATOM 1269 C C . TYR A 1 169 ? 5.704 -7.312 2.992 1.00 97.12 169 TYR A C 1
ATOM 1271 O O . TYR A 1 169 ? 6.319 -8.335 3.286 1.00 97.12 169 TYR A O 1
ATOM 1279 N N . THR A 1 170 ? 6.308 -6.177 2.657 1.00 96.25 170 THR A N 1
ATOM 1280 C CA . THR A 1 170 ? 7.736 -5.923 2.824 1.00 96.25 170 THR A CA 1
ATOM 1281 C C . THR A 1 170 ? 7.935 -4.725 3.745 1.00 96.25 170 THR A C 1
ATOM 1283 O O . THR A 1 170 ? 7.432 -3.628 3.491 1.00 96.25 170 THR A O 1
ATOM 1286 N N . TRP A 1 171 ? 8.661 -4.953 4.833 1.00 95.44 171 TRP A N 1
ATOM 1287 C CA . TRP A 1 171 ? 9.071 -3.968 5.820 1.00 95.44 171 TRP A CA 1
ATOM 1288 C C . TRP A 1 171 ? 10.490 -3.483 5.535 1.00 95.44 171 TRP A C 1
ATOM 1290 O O . TRP A 1 171 ? 11.395 -4.289 5.347 1.00 95.44 171 TRP A O 1
ATOM 1300 N N . ILE A 1 172 ? 10.684 -2.169 5.516 1.00 93.56 172 ILE A N 1
ATOM 1301 C CA . ILE A 1 172 ? 11.964 -1.506 5.274 1.00 93.56 172 ILE A CA 1
ATOM 1302 C C . ILE A 1 172 ? 12.401 -0.889 6.602 1.00 93.56 172 ILE A C 1
ATOM 1304 O O . ILE A 1 172 ? 12.017 0.240 6.926 1.00 93.56 172 ILE A O 1
ATOM 1308 N N . ASN A 1 173 ? 13.183 -1.643 7.380 1.00 90.88 173 ASN A N 1
ATOM 1309 C CA . ASN A 1 173 ? 13.569 -1.278 8.748 1.00 90.88 173 ASN A CA 1
ATOM 1310 C C . ASN A 1 173 ? 14.163 0.135 8.833 1.00 90.88 173 ASN A C 1
ATOM 1312 O O . ASN A 1 173 ? 13.732 0.948 9.650 1.00 90.88 173 ASN A O 1
ATOM 1316 N N . ASP A 1 174 ? 15.105 0.450 7.944 1.00 89.69 174 ASP A N 1
ATOM 1317 C CA . ASP A 1 174 ? 15.846 1.716 7.959 1.00 89.69 174 ASP A CA 1
ATOM 1318 C C . ASP A 1 174 ? 14.949 2.934 7.706 1.00 89.69 174 ASP A C 1
ATOM 1320 O O . ASP A 1 174 ? 15.276 4.053 8.104 1.00 89.69 174 ASP A O 1
ATOM 1324 N N . TRP A 1 175 ? 13.818 2.731 7.029 1.00 90.44 175 TRP A N 1
ATOM 1325 C CA . TRP A 1 175 ? 12.859 3.791 6.732 1.00 90.44 175 TRP A CA 1
ATOM 1326 C C . TRP A 1 175 ? 11.663 3.751 7.669 1.00 90.44 175 TRP A C 1
ATOM 1328 O O . TRP A 1 175 ? 10.860 4.669 7.640 1.00 90.44 175 TRP A O 1
ATOM 1338 N N . ALA A 1 176 ? 11.525 2.730 8.511 1.00 93.31 176 ALA A N 1
ATOM 1339 C CA . ALA A 1 176 ? 10.307 2.487 9.266 1.00 93.31 176 ALA A CA 1
ATOM 1340 C C . ALA A 1 176 ? 9.049 2.522 8.364 1.00 93.31 176 ALA A C 1
ATOM 1342 O O . ALA A 1 176 ? 8.056 3.185 8.685 1.00 93.31 176 ALA A O 1
ATOM 1343 N N . LYS A 1 177 ? 9.117 1.834 7.215 1.00 93.75 177 LYS A N 1
ATOM 1344 C CA . LYS A 1 177 ? 8.089 1.859 6.168 1.00 93.75 177 LYS A CA 1
ATOM 1345 C C . LYS A 1 177 ? 7.679 0.462 5.718 1.00 93.75 177 LYS A C 1
ATOM 1347 O O . LYS A 1 177 ? 8.541 -0.371 5.456 1.00 93.75 177 LYS A O 1
ATOM 1352 N N . THR A 1 178 ? 6.382 0.227 5.544 1.00 96.19 178 THR A N 1
ATOM 1353 C CA . THR A 1 178 ? 5.848 -1.039 5.012 1.00 96.19 178 THR A CA 1
ATOM 1354 C C . THR A 1 178 ? 5.145 -0.802 3.686 1.00 96.19 178 THR A C 1
ATOM 1356 O O . THR A 1 178 ? 4.379 0.152 3.561 1.00 96.19 178 THR A O 1
ATOM 1359 N N . TYR A 1 179 ? 5.323 -1.717 2.742 1.00 97.31 179 TYR A N 1
ATOM 1360 C CA . TYR A 1 179 ? 4.392 -1.928 1.636 1.00 97.31 179 TYR A CA 1
ATOM 1361 C C . TYR A 1 179 ? 3.715 -3.271 1.808 1.00 97.31 179 TYR A C 1
ATOM 1363 O O . TYR A 1 179 ? 4.376 -4.236 2.179 1.00 97.31 179 TYR A O 1
ATOM 1371 N N . GLY A 1 180 ? 2.425 -3.363 1.523 1.00 96.94 180 GLY A N 1
ATOM 1372 C CA . GLY A 1 180 ? 1.759 -4.653 1.548 1.00 96.94 180 GLY A CA 1
ATOM 1373 C C . GLY A 1 180 ? 0.482 -4.703 0.741 1.00 96.94 180 GLY A C 1
ATOM 1374 O O . GLY A 1 180 ? 0.011 -3.704 0.196 1.00 96.94 180 GLY A O 1
ATOM 1375 N N . ARG A 1 181 ? -0.046 -5.915 0.654 1.00 96.69 181 ARG A N 1
ATOM 1376 C CA . ARG A 1 181 ? -1.287 -6.271 -0.024 1.00 96.69 181 ARG A CA 1
ATOM 1377 C C . ARG A 1 181 ? -1.975 -7.355 0.780 1.00 96.69 181 ARG A C 1
ATOM 1379 O O . ARG A 1 181 ? -1.306 -8.255 1.282 1.00 96.69 181 ARG A O 1
ATOM 1386 N N . ASP A 1 182 ? -3.285 -7.270 0.917 1.00 95.88 182 ASP A N 1
ATOM 1387 C CA . ASP A 1 182 ? -4.067 -8.259 1.654 1.00 95.88 182 ASP A CA 1
ATOM 1388 C C . ASP A 1 182 ? -5.560 -8.140 1.312 1.00 95.88 182 ASP A C 1
ATOM 1390 O O . ASP A 1 182 ? -5.946 -7.345 0.454 1.00 95.88 182 ASP A O 1
ATOM 1394 N N . VAL A 1 183 ? -6.398 -8.915 1.994 1.00 94.06 183 VAL A N 1
ATOM 1395 C CA . VAL A 1 183 ? -7.857 -8.755 2.023 1.00 94.06 183 VAL A CA 1
ATOM 1396 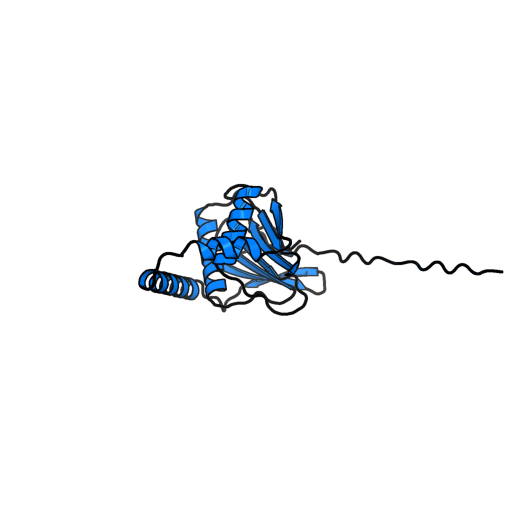C C . VAL A 1 183 ? -8.288 -7.784 3.128 1.00 94.06 183 VAL A C 1
ATOM 1398 O O . VAL A 1 183 ? -7.603 -7.622 4.141 1.00 94.06 183 VAL A O 1
ATOM 1401 N N . ALA A 1 184 ? -9.457 -7.155 2.982 1.00 88.06 184 ALA A N 1
ATOM 1402 C CA . ALA A 1 184 ? -10.027 -6.318 4.041 1.00 88.06 184 ALA A CA 1
ATOM 1403 C C . ALA A 1 184 ? -10.171 -7.097 5.367 1.00 88.06 184 ALA A C 1
ATOM 1405 O O . ALA A 1 184 ? -10.516 -8.280 5.384 1.00 88.06 184 ALA A O 1
ATOM 1406 N N . GLY A 1 185 ? -9.920 -6.440 6.504 1.00 85.12 185 GLY A N 1
ATOM 1407 C CA . GLY A 1 185 ? -9.871 -7.109 7.811 1.00 85.12 185 GLY A CA 1
ATOM 1408 C C . GLY A 1 185 ? -8.478 -7.520 8.282 1.00 85.12 185 GLY A C 1
ATOM 1409 O O . GLY A 1 185 ? -8.343 -7.945 9.432 1.00 85.12 185 GLY A O 1
ATOM 1410 N N . ALA A 1 186 ? -7.455 -7.430 7.427 1.00 87.75 186 ALA A N 1
ATOM 1411 C CA . ALA A 1 186 ? -6.104 -7.815 7.808 1.00 87.75 186 ALA A CA 1
ATOM 1412 C C . ALA A 1 186 ? -5.476 -6.845 8.821 1.00 87.75 186 ALA A C 1
ATOM 1414 O O . ALA A 1 186 ? -5.825 -5.663 8.921 1.00 87.75 186 ALA A O 1
ATOM 1415 N N . ARG A 1 187 ? -4.512 -7.379 9.574 1.00 89.94 187 ARG A N 1
ATOM 1416 C CA . ARG A 1 187 ? -3.633 -6.612 10.457 1.00 89.94 187 ARG A CA 1
ATOM 1417 C C . ARG A 1 187 ? -2.442 -6.115 9.656 1.00 89.94 187 ARG A C 1
ATOM 1419 O O . ARG A 1 187 ? -1.674 -6.929 9.150 1.00 89.94 187 ARG A O 1
ATOM 1426 N N . ILE A 1 188 ? -2.283 -4.802 9.579 1.00 91.94 188 ILE A N 1
ATOM 1427 C CA . ILE A 1 188 ? -1.226 -4.146 8.813 1.00 91.94 188 ILE A CA 1
ATOM 1428 C C . ILE A 1 188 ? -0.286 -3.364 9.739 1.00 91.94 188 ILE A C 1
ATOM 1430 O O . ILE A 1 188 ? -0.617 -3.093 10.893 1.00 91.94 188 ILE A O 1
ATOM 1434 N N . CYS A 1 189 ? 0.881 -2.985 9.212 1.00 87.62 189 CYS A N 1
ATOM 1435 C CA . CYS A 1 189 ? 1.859 -2.119 9.885 1.00 87.62 189 CYS A CA 1
ATOM 1436 C C . CYS A 1 189 ? 2.409 -2.673 11.216 1.00 87.62 189 CYS A C 1
ATOM 1438 O O . CYS A 1 189 ? 2.514 -1.935 12.194 1.00 87.62 189 CYS A O 1
ATOM 1440 N N . ASN A 1 190 ? 2.737 -3.970 11.236 1.00 70.31 190 ASN A N 1
ATOM 1441 C CA . ASN A 1 190 ? 3.431 -4.627 12.352 1.00 70.31 190 ASN A CA 1
ATOM 1442 C C . ASN A 1 190 ? 4.936 -4.365 12.359 1.00 70.31 190 ASN A C 1
ATOM 1444 O O . ASN A 1 190 ? 5.485 -4.099 11.266 1.00 70.31 190 ASN A O 1
#

Mean predicted aligned error: 8.72 Å

Secondary structure (DSSP, 8-state):
---------------PPPEEPPTT--SEEEEEEE-TTSPEEEEE-SSS-HHHHHHHHHHHHHHHHHT-----THHHHHHTTT-TTEEEEE--PPPPPHHHHHHHHHHHHHHHHTT-EEPTTEEEEEEETTEEEEEEE--SSS-EE--HHHHHHHHHHHHHHH-TT--EEEEEGGGTEEEEEE-TT-EE--